Protein AF-A0A7X5Q612-F1 (afdb_monomer_lite)

pLDDT: mean 79.27, std 19.87, range [32.53, 98.56]

Radius of gyration: 26.58 Å; chains: 1; bounding box: 84×57×55 Å

Sequence (368 aa):
MTLIRNENENFYPLTNIEKENLVSKKGVFIGKMVEWLRGNDRDSKILFVFKRAITFLLSILLVGSILGVPFFNAGVIEWRKQLINVVKLVKGTQGLCNGDTQKKRVQEIFNQLEKDQPIGIKYNKSGIKGSVKDGNCSSMSLDFAHEYLKMKREHEITEHIPLKSLVDRIKIFAERYNFPQWERNALVQEFMNRQEAFNCIEVDRSQKGVDFSLAKVQSIANVHFFKISHSSSEFTYNDDNPKNTKNILAQEISNLPTGVHLLRSIISSDNNKLEERGHTMIFIKEEQGTFFYDPNFGVDLIKGDVIAEIFDVLKQNYRLFKVRQTRFYTLEEKVGISAIEYITSRICRVFRWGLDTTKVELKTVYAL

Structure (mmCIF, N/CA/C/O backbone):
data_AF-A0A7X5Q612-F1
#
_entry.id   AF-A0A7X5Q612-F1
#
loop_
_atom_site.group_PDB
_atom_site.id
_atom_site.type_symbol
_atom_site.label_atom_id
_atom_site.label_alt_id
_atom_site.label_comp_id
_atom_site.label_asym_id
_atom_site.label_entity_id
_atom_site.label_seq_id
_atom_site.pdbx_PDB_ins_code
_atom_site.Cartn_x
_atom_site.Cartn_y
_atom_site.Cartn_z
_atom_site.occupancy
_atom_site.B_iso_or_equiv
_atom_site.auth_seq_id
_atom_site.auth_comp_id
_atom_site.auth_asym_id
_atom_site.auth_atom_id
_atom_site.pdbx_PDB_model_num
ATOM 1 N N . MET A 1 1 ? -37.996 26.104 32.966 1.00 46.38 1 MET A N 1
ATOM 2 C CA . MET A 1 1 ? -39.405 25.679 32.828 1.00 46.38 1 MET A CA 1
ATOM 3 C C . MET A 1 1 ? -39.889 26.190 31.481 1.00 46.38 1 MET A C 1
ATOM 5 O O . MET A 1 1 ? -39.894 27.396 31.290 1.00 46.38 1 MET A O 1
ATOM 9 N N . THR A 1 2 ? -40.140 25.312 30.509 1.00 44.22 2 THR A N 1
ATOM 10 C CA . THR A 1 2 ? -40.539 25.738 29.156 1.00 44.22 2 THR A CA 1
ATOM 11 C C . THR A 1 2 ? -42.047 25.936 29.137 1.00 44.22 2 THR A C 1
ATOM 13 O O . THR A 1 2 ? -42.780 24.984 29.409 1.00 44.22 2 THR A O 1
ATOM 16 N N . LEU A 1 3 ? -42.485 27.165 28.867 1.00 53.47 3 LEU A N 1
ATOM 17 C CA . LEU A 1 3 ? -43.894 27.528 28.808 1.00 53.47 3 LEU A CA 1
ATOM 18 C C . LEU A 1 3 ? -44.341 27.614 27.345 1.00 53.47 3 LEU A C 1
ATOM 20 O O . LEU A 1 3 ? -43.603 28.153 26.520 1.00 53.47 3 LEU A O 1
ATOM 24 N N . ILE A 1 4 ? -45.527 27.101 27.023 1.00 55.12 4 ILE A N 1
ATOM 25 C CA . ILE A 1 4 ? -46.164 27.350 25.721 1.00 55.12 4 ILE A CA 1
ATOM 26 C C . ILE A 1 4 ? -47.265 28.378 25.923 1.00 55.12 4 ILE A C 1
ATOM 28 O O . ILE A 1 4 ? -48.014 28.302 26.897 1.00 55.12 4 ILE A O 1
ATOM 32 N N . ARG A 1 5 ? -47.341 29.325 24.989 1.00 56.88 5 ARG A N 1
ATOM 33 C CA . ARG A 1 5 ? -48.406 30.315 24.900 1.00 56.88 5 ARG A CA 1
ATOM 34 C C . ARG A 1 5 ? -49.565 29.708 24.115 1.00 56.88 5 ARG A C 1
ATOM 36 O O . ARG A 1 5 ? -49.359 29.317 22.967 1.00 56.88 5 ARG A O 1
ATOM 43 N N . ASN A 1 6 ? -50.744 29.591 24.719 1.00 67.62 6 ASN A N 1
ATOM 44 C CA . ASN A 1 6 ? -51.934 29.225 23.951 1.00 67.62 6 ASN A CA 1
ATOM 45 C C . ASN A 1 6 ? -52.518 30.442 23.221 1.00 67.62 6 ASN A C 1
ATOM 47 O O . ASN A 1 6 ? -52.038 31.566 23.363 1.00 67.62 6 ASN A O 1
ATOM 51 N N . GLU A 1 7 ? -53.573 30.208 22.447 1.00 55.53 7 GLU A N 1
ATOM 52 C CA . GLU A 1 7 ? -54.270 31.240 21.670 1.00 55.53 7 GLU A CA 1
ATOM 53 C C . GLU A 1 7 ? -54.875 32.354 22.543 1.00 55.53 7 GLU A C 1
ATOM 55 O O . GLU A 1 7 ? -55.080 33.461 22.064 1.00 55.53 7 GLU A O 1
ATOM 60 N N . ASN A 1 8 ? -55.056 32.102 23.843 1.00 65.75 8 ASN A N 1
ATOM 61 C CA . ASN A 1 8 ? -55.519 33.081 24.831 1.00 65.75 8 ASN A CA 1
ATOM 62 C C . ASN A 1 8 ? -54.362 33.783 25.564 1.00 65.75 8 ASN A C 1
ATOM 64 O O . ASN A 1 8 ? -54.547 34.314 26.655 1.00 65.75 8 ASN A O 1
ATOM 68 N N . GLU A 1 9 ? -53.155 33.721 25.002 1.00 58.84 9 GLU A N 1
ATOM 69 C CA . GLU A 1 9 ? -51.925 34.333 25.509 1.00 58.84 9 GLU A CA 1
ATOM 70 C C . GLU A 1 9 ? -51.447 33.867 26.894 1.00 58.84 9 GLU A C 1
ATOM 72 O O . GLU A 1 9 ? -50.492 34.421 27.442 1.00 58.84 9 GLU A O 1
ATOM 77 N N . ASN A 1 10 ? -52.040 32.805 27.432 1.00 55.50 10 ASN A N 1
ATOM 78 C CA . ASN A 1 10 ? -51.669 32.243 28.720 1.00 55.50 10 ASN A CA 1
ATOM 79 C C . ASN A 1 10 ? -50.517 31.247 28.569 1.00 55.50 10 ASN A C 1
ATOM 81 O O . ASN A 1 10 ? -50.444 30.489 27.597 1.00 55.50 10 ASN A O 1
ATOM 85 N N . PHE A 1 11 ? -49.620 31.245 29.553 1.00 62.16 11 PHE A N 1
ATOM 86 C CA . PHE A 1 11 ? -48.405 30.439 29.551 1.00 62.16 11 PHE A CA 1
ATOM 87 C C . PHE A 1 11 ? -48.528 29.260 30.515 1.00 62.16 11 PHE A C 1
ATOM 89 O O . PHE A 1 11 ? -48.746 29.462 31.709 1.00 62.16 11 PHE A O 1
ATOM 96 N N . TYR A 1 12 ? -48.313 28.037 30.024 1.00 62.72 12 TYR A N 1
ATOM 97 C CA . TYR A 1 12 ? -48.348 26.831 30.864 1.00 62.72 12 TYR A CA 1
ATOM 98 C C . TYR A 1 12 ? -47.104 25.969 30.678 1.00 62.72 12 TYR A C 1
ATOM 100 O O . TYR A 1 12 ? -46.569 25.898 29.567 1.00 62.72 12 TYR A O 1
ATOM 108 N N . PRO A 1 13 ? -46.633 25.297 31.743 1.00 62.97 13 PRO A N 1
ATOM 109 C CA . PRO A 1 13 ? -45.507 24.384 31.654 1.00 62.97 13 PRO A CA 1
ATOM 110 C C . PRO A 1 13 ? -45.839 23.169 30.801 1.00 62.97 13 PRO A C 1
ATOM 112 O O . PRO A 1 13 ? -46.825 22.478 31.029 1.00 62.97 13 PRO A O 1
ATOM 115 N N . LEU A 1 14 ? -44.942 22.886 29.862 1.00 57.28 14 LEU A N 1
ATOM 116 C CA . LEU A 1 14 ? -44.972 21.681 29.045 1.00 57.28 14 LEU A CA 1
ATOM 117 C C . LEU A 1 14 ? -44.996 20.410 29.898 1.00 57.28 14 LEU A C 1
ATOM 119 O O . LEU A 1 14 ? -44.111 20.205 30.745 1.00 57.28 14 LEU A O 1
ATOM 123 N N . THR A 1 15 ? -45.930 19.515 29.588 1.00 72.56 15 THR A N 1
ATOM 124 C CA . THR A 1 15 ? -45.903 18.140 30.091 1.00 72.56 15 THR A CA 1
ATOM 125 C C . THR A 1 15 ? -44.719 17.379 29.484 1.00 72.56 15 THR A C 1
ATOM 127 O O . THR A 1 15 ? -44.164 17.759 28.450 1.00 72.56 15 THR A O 1
ATOM 130 N N . ASN A 1 16 ? -44.277 16.297 30.130 1.00 56.44 16 ASN A N 1
ATOM 131 C CA . ASN A 1 16 ? -43.117 15.536 29.648 1.00 56.44 16 ASN A CA 1
ATOM 132 C C . ASN A 1 16 ? -43.366 14.893 28.270 1.00 56.44 16 ASN A C 1
ATOM 134 O O . ASN A 1 16 ? -42.473 14.915 27.428 1.00 56.44 16 ASN A O 1
ATOM 138 N N . ILE A 1 17 ? -44.599 14.457 27.997 1.00 56.91 17 ILE A N 1
ATOM 139 C CA . ILE A 1 17 ? -45.015 13.894 26.702 1.00 56.91 17 ILE A CA 1
ATOM 140 C C . ILE A 1 17 ? -44.936 14.950 25.589 1.00 56.91 17 ILE A C 1
ATOM 142 O O . ILE A 1 17 ? -44.488 14.676 24.476 1.00 56.91 17 ILE A O 1
ATOM 146 N N . GLU A 1 18 ? -45.325 16.194 25.875 1.00 54.31 18 GLU A N 1
ATOM 147 C CA . GLU A 1 18 ? -45.224 17.279 24.898 1.00 54.31 18 GLU A CA 1
ATOM 148 C C . GLU A 1 18 ? -43.770 17.696 24.647 1.00 54.31 18 GLU A C 1
ATOM 150 O O . GLU A 1 18 ? -43.430 18.029 23.512 1.00 54.31 18 GLU A O 1
ATOM 155 N N . LYS A 1 19 ? -42.888 17.630 25.659 1.00 51.25 19 LYS A N 1
ATOM 156 C CA . LYS A 1 19 ? -41.442 17.864 25.472 1.00 51.25 19 LYS A CA 1
ATOM 157 C C . LYS A 1 19 ? -40.831 16.823 24.541 1.00 51.25 19 LYS A C 1
ATOM 159 O O . LYS A 1 19 ? -40.113 17.198 23.616 1.00 51.25 19 LYS A O 1
ATOM 164 N N . GLU A 1 20 ? -41.139 15.547 24.746 1.00 46.53 20 GLU A N 1
ATOM 165 C CA . GLU A 1 20 ? -40.648 14.449 23.905 1.00 46.53 20 GLU A CA 1
ATOM 166 C C . GLU A 1 20 ? -41.177 14.550 22.469 1.00 46.53 20 GLU A C 1
ATOM 168 O O . GLU A 1 20 ? -40.408 14.442 21.512 1.00 46.53 20 GLU A O 1
ATOM 173 N N . ASN A 1 21 ? -42.458 14.886 22.298 1.00 46.91 21 ASN A N 1
ATOM 174 C CA . ASN A 1 21 ? -43.041 15.133 20.979 1.00 46.91 21 ASN A CA 1
ATOM 175 C C . ASN A 1 21 ? -42.427 16.352 20.273 1.00 46.91 21 ASN A C 1
ATOM 177 O O . ASN A 1 21 ? -42.258 16.332 19.051 1.00 46.91 21 ASN A O 1
ATOM 181 N N . LEU A 1 22 ? -42.051 17.405 21.008 1.00 47.59 22 LEU A N 1
ATOM 182 C CA . LEU A 1 22 ? -41.362 18.568 20.439 1.00 47.59 22 LEU A CA 1
ATOM 183 C C . LEU A 1 22 ? -39.942 18.216 19.969 1.00 47.59 22 LEU A C 1
ATOM 185 O O . LEU A 1 22 ? -39.501 18.702 18.926 1.00 47.59 22 LEU A O 1
ATOM 189 N N . VAL A 1 23 ? -39.232 17.373 20.725 1.00 50.47 23 VAL A N 1
ATOM 190 C CA . VAL A 1 23 ? -37.893 16.869 20.374 1.00 50.47 23 VAL A CA 1
ATOM 191 C C . VAL A 1 23 ? -37.971 15.956 19.147 1.00 50.47 23 VAL A C 1
ATOM 193 O O . VAL A 1 23 ? -37.212 16.149 18.198 1.00 50.47 23 VAL A O 1
ATOM 196 N N . SER A 1 24 ? -38.948 15.046 19.109 1.00 48.00 24 SER A N 1
ATOM 197 C CA . SER A 1 24 ? -39.216 14.156 17.972 1.00 48.00 24 SER A CA 1
ATOM 198 C C . SER A 1 24 ? -39.563 14.933 16.692 1.00 48.00 24 SER A C 1
ATOM 200 O O . SER A 1 24 ? -38.924 14.746 15.654 1.00 48.00 24 SER A O 1
ATOM 202 N N . LYS A 1 25 ? -40.487 15.904 16.763 1.00 45.84 25 LYS A N 1
ATOM 203 C CA . LYS A 1 25 ? -40.858 16.749 15.609 1.00 45.84 25 LYS A CA 1
ATOM 204 C C . LYS A 1 25 ? -39.690 17.604 15.102 1.00 45.84 25 LYS A C 1
ATOM 206 O O . LYS A 1 25 ? -39.549 17.775 13.891 1.00 45.84 25 LYS A O 1
ATOM 211 N N . LYS A 1 26 ? -38.823 18.101 15.995 1.00 48.25 26 LYS A N 1
ATOM 212 C CA . LYS A 1 26 ? -37.588 18.811 15.609 1.00 48.25 26 LYS A CA 1
ATOM 213 C C . LYS A 1 26 ? -36.573 17.882 14.937 1.00 48.25 26 LYS A C 1
ATOM 215 O O . LYS A 1 26 ? -35.972 18.284 13.944 1.00 48.25 26 LYS A O 1
ATOM 220 N N . GLY A 1 27 ? -36.428 16.645 15.418 1.00 46.31 27 GLY A N 1
ATOM 221 C CA . GLY A 1 27 ? -35.583 15.625 14.789 1.00 46.31 27 GLY A CA 1
ATOM 222 C C . GLY A 1 27 ? -36.028 15.286 13.363 1.00 46.31 27 GLY A C 1
ATOM 223 O O . GLY A 1 27 ? -35.209 15.291 12.445 1.00 46.31 27 GLY A O 1
ATOM 224 N N . VAL A 1 28 ? -37.336 15.101 13.147 1.00 50.41 28 VAL A N 1
ATOM 225 C CA . VAL A 1 28 ? -37.921 14.834 11.816 1.00 50.41 28 VAL A CA 1
ATOM 226 C C . VAL A 1 28 ? -37.751 16.024 10.864 1.00 50.41 28 VAL A C 1
ATOM 228 O O . VAL A 1 28 ? -37.441 15.832 9.688 1.00 50.41 28 VAL A O 1
ATOM 231 N N . PHE A 1 29 ? -37.912 17.257 11.356 1.00 47.62 29 PHE A N 1
ATOM 232 C CA . PHE A 1 29 ? -37.705 18.465 10.551 1.00 47.62 29 PHE A CA 1
ATOM 233 C C . PHE A 1 29 ? -36.248 18.603 10.087 1.00 47.62 29 PHE A C 1
ATOM 235 O O . PHE A 1 29 ? -35.996 18.855 8.910 1.00 47.62 29 PHE A O 1
ATOM 242 N N . ILE A 1 30 ? -35.285 18.371 10.985 1.00 48.84 30 ILE A N 1
ATOM 243 C CA . ILE A 1 30 ? -33.855 18.425 10.655 1.00 48.84 30 ILE A CA 1
ATOM 244 C C . ILE A 1 30 ? -33.476 17.296 9.684 1.00 48.84 30 ILE A C 1
ATOM 246 O O . ILE A 1 30 ? -32.759 17.556 8.720 1.00 48.84 30 ILE A O 1
ATOM 250 N N . GLY A 1 31 ? -34.000 16.079 9.873 1.00 48.59 31 GLY A N 1
ATOM 251 C CA . GLY A 1 31 ? -33.778 14.955 8.954 1.00 48.59 31 GLY A CA 1
ATOM 252 C C . GLY A 1 31 ? -34.234 15.260 7.522 1.00 48.59 31 GLY A C 1
ATOM 253 O O . GLY A 1 31 ? -33.446 15.139 6.584 1.00 48.59 31 GLY A O 1
ATOM 254 N N . LYS A 1 32 ? -35.462 15.772 7.359 1.00 52.03 32 LYS A N 1
ATOM 255 C CA . LYS A 1 32 ? -35.998 16.185 6.047 1.00 52.03 32 LYS A CA 1
ATOM 256 C C . LYS A 1 32 ? -35.223 17.349 5.425 1.00 52.03 32 LYS A C 1
ATOM 258 O O . LYS A 1 32 ? -35.060 17.400 4.209 1.00 52.03 32 LYS A O 1
ATOM 263 N N . MET A 1 33 ? -34.712 18.268 6.244 1.00 48.25 33 MET A N 1
ATOM 264 C CA . MET A 1 33 ? -33.881 19.379 5.778 1.00 48.25 33 MET A CA 1
ATOM 265 C C . MET A 1 33 ? -32.527 18.887 5.240 1.00 48.25 33 MET A C 1
ATOM 267 O O . MET A 1 33 ? -32.072 19.369 4.208 1.00 48.25 33 MET A O 1
ATOM 271 N N . VAL A 1 34 ? -31.901 17.894 5.884 1.00 49.19 34 VAL A N 1
ATOM 272 C CA . VAL A 1 34 ? -30.638 17.288 5.420 1.00 49.19 34 VAL A CA 1
ATOM 273 C C . VAL A 1 34 ? -30.827 16.507 4.117 1.00 49.19 34 VAL A C 1
ATOM 275 O O . VAL A 1 34 ? -29.991 16.617 3.219 1.00 49.19 34 VAL A O 1
ATOM 278 N N . GLU A 1 35 ? -31.923 15.761 3.970 1.00 51.31 35 GLU A N 1
ATOM 279 C CA . GLU A 1 35 ? -32.252 15.087 2.705 1.00 51.31 35 GLU A CA 1
ATOM 280 C C . GLU A 1 35 ? -32.503 16.083 1.567 1.00 51.31 35 GLU A C 1
ATOM 282 O O . GLU A 1 35 ? -31.985 15.903 0.465 1.00 51.31 35 GLU A O 1
ATOM 287 N N . TRP A 1 36 ? -33.216 17.178 1.845 1.00 54.59 36 TRP A N 1
ATOM 288 C CA . TRP A 1 36 ? -33.447 18.248 0.874 1.00 54.59 36 TRP A CA 1
ATOM 289 C C . TRP A 1 36 ? -32.142 18.941 0.436 1.00 54.59 36 TRP A C 1
ATOM 291 O O . TRP A 1 36 ? -31.961 19.230 -0.746 1.00 54.59 36 TRP A O 1
ATOM 301 N N . LEU A 1 37 ? -31.194 19.144 1.360 1.00 46.91 37 LEU A N 1
ATOM 302 C CA . LEU A 1 37 ? -29.873 19.718 1.066 1.00 46.91 37 LEU A CA 1
ATOM 303 C C . LEU A 1 37 ? -28.992 18.787 0.227 1.00 46.91 37 LEU A C 1
ATOM 305 O O . LEU A 1 37 ? -28.260 19.259 -0.636 1.00 46.91 37 LEU A O 1
ATOM 309 N N . ARG A 1 38 ? -29.082 17.468 0.434 1.00 52.31 38 ARG A N 1
ATOM 310 C CA . ARG A 1 38 ? -28.368 16.477 -0.391 1.00 52.31 38 ARG A CA 1
ATOM 311 C C . ARG A 1 38 ? -28.903 16.402 -1.828 1.00 52.31 38 ARG A C 1
ATOM 313 O O . ARG A 1 38 ? -28.189 15.920 -2.701 1.00 52.31 38 ARG A O 1
ATOM 320 N N . GLY A 1 39 ? -30.129 16.869 -2.076 1.00 49.53 39 GLY A N 1
ATOM 321 C CA . GLY A 1 39 ? -30.751 16.893 -3.404 1.00 49.53 39 GLY A CA 1
ATOM 322 C C . GLY A 1 39 ? -30.473 18.149 -4.244 1.00 49.53 39 GLY A C 1
ATOM 323 O O . GLY A 1 39 ? -30.636 18.095 -5.460 1.00 49.53 39 GLY A O 1
ATOM 324 N N . ASN A 1 40 ? -30.040 19.261 -3.637 1.00 46.34 40 ASN A N 1
ATOM 325 C CA . ASN A 1 40 ? -29.942 20.577 -4.290 1.00 46.34 40 ASN A CA 1
ATOM 326 C C . ASN A 1 40 ? -28.503 21.126 -4.306 1.00 46.34 40 ASN A C 1
ATOM 328 O O . ASN A 1 40 ? -28.187 22.112 -3.647 1.00 46.34 40 ASN A O 1
ATOM 332 N N . ASP A 1 41 ? -27.627 20.504 -5.097 1.00 47.88 41 ASP A N 1
ATOM 333 C CA . ASP A 1 41 ? -26.191 20.839 -5.172 1.00 47.88 41 ASP A CA 1
ATOM 334 C C . ASP A 1 41 ? -25.834 21.861 -6.281 1.00 47.88 41 ASP A C 1
ATOM 336 O O . ASP A 1 41 ? -24.691 21.936 -6.724 1.00 47.88 41 ASP A O 1
ATOM 340 N N . ARG A 1 42 ? -26.804 22.630 -6.810 1.00 48.28 42 ARG A N 1
ATOM 341 C CA . ARG A 1 42 ? -26.578 23.448 -8.028 1.00 48.28 42 ARG A CA 1
ATOM 342 C C . ARG A 1 42 ? -26.710 24.963 -7.902 1.00 48.28 42 ARG A C 1
ATOM 344 O O . ARG A 1 42 ? -26.277 25.646 -8.823 1.00 48.28 42 ARG A O 1
ATOM 351 N N . ASP A 1 43 ? -27.198 25.510 -6.788 1.00 51.16 43 ASP A N 1
ATOM 352 C CA . ASP A 1 43 ? -27.372 26.966 -6.663 1.00 51.16 43 ASP A CA 1
ATOM 353 C C . ASP A 1 43 ? -26.503 27.593 -5.566 1.00 51.16 43 ASP A C 1
ATOM 355 O O . ASP A 1 43 ? -26.804 27.566 -4.369 1.00 51.16 43 ASP A O 1
ATOM 359 N N . SER A 1 44 ? -25.423 28.249 -5.997 1.00 49.66 44 SER A N 1
ATOM 360 C CA . SER A 1 44 ? -24.458 28.957 -5.142 1.00 49.66 44 SER A CA 1
ATOM 361 C C . SER A 1 44 ? -25.091 30.076 -4.300 1.00 49.66 44 SER A C 1
ATOM 363 O O . SER A 1 44 ? -24.604 30.384 -3.209 1.00 49.66 44 SER A O 1
ATOM 365 N N . LYS A 1 45 ? -26.220 30.644 -4.750 1.00 49.38 45 LYS A N 1
ATOM 366 C CA . LYS A 1 45 ? -27.005 31.635 -3.993 1.00 49.38 45 LYS A CA 1
ATOM 367 C C . LYS A 1 45 ? -27.755 31.011 -2.814 1.00 49.38 45 LYS A C 1
ATOM 369 O O . LYS A 1 45 ? -27.779 31.610 -1.740 1.00 49.38 45 LYS A O 1
ATOM 374 N N . ILE A 1 46 ? -28.294 29.800 -2.976 1.00 54.50 46 ILE A N 1
ATOM 375 C CA . ILE A 1 46 ? -28.949 29.060 -1.886 1.00 54.50 46 ILE A CA 1
ATOM 376 C C . ILE A 1 46 ? -27.902 28.677 -0.839 1.00 54.50 46 ILE A C 1
ATOM 378 O O . ILE A 1 46 ? -28.112 28.913 0.348 1.00 54.50 46 ILE A O 1
ATOM 382 N N . LEU A 1 47 ? -26.723 28.216 -1.269 1.00 51.44 47 LEU A N 1
ATOM 383 C CA . LEU A 1 47 ? -25.614 27.890 -0.369 1.00 51.44 47 LEU A CA 1
ATOM 384 C C . LEU A 1 47 ? -25.128 29.110 0.442 1.00 51.44 47 LEU A C 1
ATOM 386 O O . LEU A 1 47 ? -24.764 28.975 1.610 1.00 51.44 47 LEU A O 1
ATOM 390 N N . PHE A 1 48 ? -25.139 30.311 -0.147 1.00 55.97 48 PHE A N 1
ATOM 391 C CA . PHE A 1 48 ? -24.754 31.554 0.531 1.00 55.97 48 PHE A CA 1
ATOM 392 C C . PHE A 1 48 ? -25.780 32.001 1.584 1.00 55.97 48 PHE A C 1
ATOM 394 O O . PHE A 1 48 ? -25.407 32.299 2.723 1.00 55.97 48 PHE A O 1
ATOM 401 N N . VAL A 1 49 ? -27.072 32.001 1.236 1.00 57.03 49 VAL A N 1
ATOM 402 C CA . VAL A 1 49 ? -28.159 32.300 2.186 1.00 57.03 49 VAL A CA 1
ATOM 403 C C . VAL A 1 49 ? -28.176 31.264 3.312 1.00 57.03 49 VAL A C 1
ATOM 405 O O . VAL A 1 49 ? -28.324 31.619 4.481 1.00 57.03 49 VAL A O 1
ATOM 408 N N . PHE A 1 50 ? -27.911 29.999 2.989 1.00 57.84 50 PHE A N 1
ATOM 409 C CA . PHE A 1 50 ? -27.858 28.910 3.955 1.00 57.84 50 PHE A CA 1
ATOM 410 C C . PHE A 1 50 ? -26.638 28.988 4.882 1.00 57.84 50 PHE A C 1
ATOM 412 O O . PHE A 1 50 ? -26.782 28.807 6.089 1.00 57.84 50 PHE A O 1
ATOM 419 N N . LYS A 1 51 ? -25.453 29.365 4.375 1.00 56.12 51 LYS A N 1
ATOM 420 C CA . LYS A 1 51 ? -24.291 29.685 5.226 1.00 56.12 51 LYS A CA 1
ATOM 421 C C . LYS A 1 51 ? -24.622 30.801 6.212 1.00 56.12 51 LYS A C 1
ATOM 423 O O . LYS A 1 51 ? -24.269 30.689 7.379 1.00 56.12 51 LYS A O 1
ATOM 428 N N . ARG A 1 52 ? -25.346 31.842 5.786 1.00 60.22 52 ARG A N 1
ATOM 429 C CA . ARG A 1 52 ? -25.799 32.906 6.696 1.00 60.22 52 ARG A CA 1
ATOM 430 C C . ARG A 1 52 ? -26.830 32.420 7.712 1.00 60.22 52 ARG A C 1
ATOM 432 O O . ARG A 1 52 ? -26.722 32.800 8.873 1.00 60.22 52 ARG A O 1
ATOM 439 N N . ALA A 1 53 ? -27.758 31.551 7.319 1.00 63.00 53 ALA A N 1
ATOM 440 C CA . ALA A 1 53 ? -28.734 30.956 8.230 1.00 63.00 53 ALA A CA 1
ATOM 441 C C . ALA A 1 53 ? -28.076 30.036 9.273 1.00 63.00 53 ALA A C 1
ATOM 443 O O . ALA A 1 53 ? -28.418 30.111 10.449 1.00 63.00 53 ALA A O 1
ATOM 444 N N . ILE A 1 54 ? -27.084 29.229 8.877 1.00 63.44 54 ILE A N 1
ATOM 445 C CA . ILE A 1 54 ? -26.279 28.413 9.797 1.00 63.44 54 ILE A CA 1
ATOM 446 C C . ILE A 1 54 ? -25.466 29.303 10.732 1.00 63.44 54 ILE A C 1
ATOM 448 O O . ILE A 1 54 ? -25.486 29.076 11.935 1.00 63.44 54 ILE A O 1
ATOM 452 N N . THR A 1 55 ? -24.785 30.332 10.222 1.00 60.28 55 THR A N 1
ATOM 453 C CA . THR A 1 55 ? -24.036 31.273 11.069 1.00 60.28 55 THR A CA 1
ATOM 454 C C . THR A 1 55 ? -24.962 31.979 12.059 1.00 60.28 55 THR A C 1
ATOM 456 O O . THR A 1 55 ? -24.608 32.126 13.225 1.00 60.28 55 THR A O 1
ATOM 459 N N . PHE A 1 56 ? -26.173 32.342 11.634 1.00 62.56 56 PHE A N 1
ATOM 460 C CA . PHE A 1 56 ? -27.191 32.934 12.495 1.00 62.56 56 PHE A CA 1
ATOM 461 C C . PHE A 1 56 ? -27.684 31.948 13.569 1.00 62.56 56 PHE A C 1
ATOM 463 O O . PHE A 1 56 ? -27.673 32.273 14.755 1.00 62.56 56 PHE A O 1
ATOM 470 N N . LEU A 1 57 ? -28.006 30.706 13.198 1.00 62.38 57 LEU A N 1
ATOM 471 C CA . LEU A 1 57 ? -28.366 29.638 14.139 1.00 62.38 57 LEU A CA 1
ATOM 472 C C . LEU A 1 57 ? -27.236 29.333 15.131 1.00 62.38 57 LEU A C 1
ATOM 474 O O . LEU A 1 57 ? -27.487 29.204 16.325 1.00 62.38 57 LEU A O 1
ATOM 478 N N . LEU A 1 58 ? -25.989 29.281 14.664 1.00 58.12 58 LEU A N 1
ATOM 479 C CA . LEU A 1 58 ? -24.809 29.109 15.510 1.00 58.12 58 LEU A CA 1
ATOM 480 C C . LEU A 1 58 ? -24.606 30.303 16.447 1.00 58.12 58 LEU A C 1
ATOM 482 O O . LEU A 1 58 ? -24.229 30.095 17.596 1.00 58.12 58 LEU A O 1
ATOM 486 N N . SER A 1 59 ? -24.900 31.529 16.007 1.00 58.78 59 SER A N 1
ATOM 487 C CA . SER A 1 59 ? -24.837 32.717 16.866 1.00 58.78 59 SER A CA 1
ATOM 488 C C . SER A 1 59 ? -25.938 32.731 17.932 1.00 58.78 59 SER A C 1
ATOM 490 O O . SER A 1 59 ? -25.658 33.064 19.079 1.00 58.78 59 SER A O 1
ATOM 492 N N . ILE A 1 60 ? -27.148 32.256 17.614 1.00 60.81 60 ILE A N 1
ATOM 493 C CA . ILE A 1 60 ? -28.224 32.051 18.599 1.00 60.81 60 ILE A CA 1
ATOM 494 C C . ILE A 1 60 ? -27.828 30.971 19.615 1.00 60.81 60 ILE A C 1
ATOM 496 O O . ILE A 1 60 ? -28.049 31.141 20.812 1.00 60.81 60 ILE A O 1
ATOM 500 N N . LEU A 1 61 ? -27.203 29.881 19.161 1.00 56.16 61 LEU A N 1
ATOM 501 C CA . LEU A 1 61 ? -26.692 28.823 20.038 1.00 56.16 61 LEU A CA 1
ATOM 502 C C . LEU A 1 61 ? -25.556 29.327 20.944 1.00 56.16 61 LEU A C 1
ATOM 504 O O . LEU A 1 61 ? -25.510 28.965 22.119 1.00 56.16 61 LEU A O 1
ATOM 508 N N . LEU A 1 62 ? -24.686 30.205 20.433 1.00 53.97 62 LEU A N 1
ATOM 509 C CA . LEU A 1 62 ? -23.624 30.848 21.209 1.00 53.97 62 LEU A CA 1
ATOM 510 C C . LEU A 1 62 ? -24.213 31.758 22.300 1.00 53.97 62 LEU A C 1
ATOM 512 O O . LEU A 1 62 ? -23.833 31.651 23.464 1.00 53.97 62 LEU A O 1
ATOM 516 N N . VAL A 1 63 ? -25.206 32.582 21.960 1.00 55.78 63 VAL A N 1
ATOM 517 C CA . VAL A 1 63 ? -25.912 33.446 22.922 1.00 55.78 63 VAL A CA 1
ATOM 518 C C . VAL A 1 63 ? -26.671 32.613 23.964 1.00 55.78 63 VAL A C 1
ATOM 520 O O . VAL A 1 63 ? -26.597 32.903 25.155 1.00 55.78 63 VAL A O 1
ATOM 523 N N . GLY A 1 64 ? -27.322 31.521 23.556 1.00 55.00 64 GLY A N 1
ATOM 524 C CA . GLY A 1 64 ? -27.993 30.595 24.476 1.00 55.00 64 GLY A CA 1
ATOM 525 C C . GLY A 1 64 ? -27.042 29.903 25.461 1.00 55.00 64 GLY A C 1
ATOM 526 O O . GLY A 1 64 ? -27.424 29.656 26.605 1.00 55.00 64 GLY A O 1
ATOM 527 N N . SER A 1 65 ? -25.796 29.640 25.048 1.00 48.44 65 SER A N 1
ATOM 528 C CA . SER A 1 65 ? -24.756 29.074 25.920 1.00 48.44 65 SER A CA 1
ATOM 529 C C . SER A 1 65 ? -24.191 30.084 26.930 1.00 48.44 65 SER A C 1
ATOM 531 O O . SER A 1 65 ? -23.885 29.701 28.056 1.00 48.44 65 SER A O 1
ATOM 533 N N . ILE A 1 66 ? -24.139 31.374 26.572 1.00 54.38 66 ILE A N 1
ATOM 534 C CA . ILE A 1 66 ? -23.747 32.473 27.476 1.00 54.38 66 ILE A CA 1
ATOM 535 C C . ILE A 1 66 ? -24.834 32.730 28.531 1.00 54.38 66 ILE A C 1
ATOM 537 O O . ILE A 1 66 ? -24.527 33.032 29.679 1.00 54.38 66 ILE A O 1
ATOM 541 N N . LEU A 1 67 ? -26.107 32.545 28.171 1.00 50.94 67 LEU A N 1
ATOM 542 C CA . LEU A 1 67 ? -27.256 32.736 29.066 1.00 50.94 67 LEU A CA 1
ATOM 543 C C . LEU A 1 67 ? -27.537 31.541 30.001 1.00 50.94 67 LEU A C 1
ATOM 545 O O . LEU A 1 67 ? -28.564 31.517 30.674 1.00 50.94 67 LEU A O 1
ATOM 549 N N . GLY A 1 68 ? -26.647 30.544 30.058 1.00 45.06 68 GLY A N 1
ATOM 550 C CA . GLY A 1 68 ? -26.701 29.485 31.070 1.00 45.06 68 GLY A CA 1
ATOM 551 C C . GLY A 1 68 ? -27.894 28.531 30.956 1.00 45.06 68 GLY A C 1
ATOM 552 O O . GLY A 1 68 ? -28.280 27.931 31.956 1.00 45.06 68 GLY A O 1
ATOM 553 N N . VAL A 1 69 ? -28.491 28.361 29.768 1.00 53.41 69 VAL A N 1
ATOM 554 C CA . VAL A 1 69 ? -29.608 27.421 29.575 1.00 53.41 69 VAL A CA 1
ATOM 555 C C . VAL A 1 69 ? -29.069 25.976 29.541 1.00 53.41 69 VAL A C 1
ATOM 557 O O . VAL A 1 69 ? -28.478 25.573 28.534 1.00 53.41 69 VAL A O 1
ATOM 560 N N . PRO A 1 70 ? -29.284 25.140 30.581 1.00 50.19 70 PRO A N 1
ATOM 561 C CA . PRO A 1 70 ? -28.556 23.871 30.741 1.00 50.19 70 PRO A CA 1
ATOM 562 C C . PRO A 1 70 ? -28.912 22.812 29.686 1.00 50.19 70 PRO A C 1
ATOM 564 O O . PRO A 1 70 ? -28.109 21.936 29.373 1.00 50.19 70 PRO A O 1
ATOM 567 N N . PHE A 1 71 ? -30.110 22.906 29.100 1.00 49.94 71 PHE A N 1
ATOM 568 C CA . PHE A 1 71 ? -30.647 21.909 28.169 1.00 49.94 71 PHE A CA 1
ATOM 569 C C . PHE A 1 71 ? -30.021 21.950 26.765 1.00 49.94 71 PHE A C 1
ATOM 571 O O . PHE A 1 71 ? -30.100 20.959 26.043 1.00 49.94 71 PHE A O 1
ATOM 578 N N . PHE A 1 72 ? -29.377 23.053 26.369 1.00 50.38 72 PHE A N 1
ATOM 579 C CA . PHE A 1 72 ? -28.777 23.169 25.032 1.00 50.38 72 PHE A CA 1
ATOM 580 C C . PHE A 1 72 ? -27.337 22.649 24.964 1.00 50.38 72 PHE A C 1
ATOM 582 O O . PHE A 1 72 ? -26.924 22.147 23.920 1.00 50.38 72 PHE A O 1
ATOM 589 N N . ASN A 1 73 ? -26.590 22.687 26.072 1.00 51.22 73 ASN A N 1
ATOM 590 C CA . ASN A 1 73 ? -25.196 22.239 26.082 1.00 51.22 73 ASN A CA 1
ATOM 591 C C . ASN A 1 73 ? -25.063 20.721 25.906 1.00 51.22 73 ASN A C 1
ATOM 593 O O . ASN A 1 73 ? -24.214 20.284 25.135 1.00 51.22 73 ASN A O 1
ATOM 597 N N . ALA A 1 74 ? -25.921 19.911 26.534 1.00 51.66 74 ALA A N 1
ATOM 598 C CA . ALA A 1 74 ? -25.851 18.455 26.387 1.00 51.66 74 ALA A CA 1
ATOM 599 C C . ALA A 1 74 ? -26.157 18.006 24.944 1.00 51.66 74 ALA A C 1
ATOM 601 O O . ALA A 1 74 ? -25.373 17.271 24.352 1.00 51.66 74 ALA A O 1
ATOM 602 N N . GLY A 1 75 ? -27.230 18.527 24.334 1.00 50.94 75 GLY A N 1
ATOM 603 C CA . GLY A 1 75 ? -27.627 18.165 22.967 1.00 50.94 75 GLY A CA 1
ATOM 604 C C . GLY A 1 75 ? -26.644 18.629 21.886 1.00 50.94 75 GLY A C 1
ATOM 605 O O . GLY A 1 75 ? -26.378 17.886 20.947 1.00 50.94 75 GLY A O 1
ATOM 606 N N . VAL A 1 76 ? -26.052 19.822 22.017 1.00 52.62 76 VAL A N 1
ATOM 607 C CA . VAL A 1 76 ? -25.055 20.336 21.055 1.00 52.62 76 VAL A CA 1
ATOM 608 C C . VAL A 1 76 ? -23.711 19.610 21.186 1.00 52.62 76 VAL A C 1
ATOM 610 O O . VAL A 1 76 ? -23.036 19.400 20.178 1.00 52.62 76 VAL A O 1
ATOM 613 N N . ILE A 1 77 ? -23.316 19.199 22.396 1.00 51.12 77 ILE A N 1
ATOM 614 C CA . ILE A 1 77 ? -22.100 18.402 22.619 1.00 51.12 77 ILE A CA 1
ATOM 615 C C . ILE A 1 77 ? -22.277 16.980 22.068 1.00 51.12 77 ILE A C 1
ATOM 617 O O . ILE A 1 77 ? -21.373 16.491 21.390 1.00 51.12 77 ILE A O 1
ATOM 621 N N . GLU A 1 78 ? -23.431 16.345 22.290 1.00 48.00 78 GLU A N 1
ATOM 622 C CA . GLU A 1 78 ? -23.772 15.039 21.705 1.00 48.00 78 GLU A CA 1
ATOM 623 C C . GLU A 1 78 ? -23.785 15.117 20.166 1.00 48.00 78 GLU A C 1
ATOM 625 O O . GLU A 1 78 ? -23.160 14.303 19.490 1.00 48.00 78 GLU A O 1
ATOM 630 N N . TRP A 1 79 ? -24.390 16.173 19.606 1.00 49.25 79 TRP A N 1
ATOM 631 C CA . TRP A 1 79 ? -24.457 16.409 18.161 1.00 49.25 79 TRP A CA 1
ATOM 632 C C . TRP A 1 79 ? -23.078 16.689 17.542 1.00 49.25 79 TRP A C 1
ATOM 634 O O . TRP A 1 79 ? -22.749 16.149 16.490 1.00 49.25 79 TRP A O 1
ATOM 644 N N . ARG A 1 80 ? -22.212 17.464 18.215 1.00 48.19 80 ARG A N 1
ATOM 645 C CA . ARG A 1 80 ? -20.815 17.672 17.785 1.00 48.19 80 ARG A CA 1
ATOM 646 C C . ARG A 1 80 ? -19.983 16.390 17.854 1.00 48.19 80 ARG A C 1
ATOM 648 O O . ARG A 1 80 ? -19.149 16.182 16.979 1.00 48.19 80 ARG A O 1
ATOM 655 N N . LYS A 1 81 ? -20.205 15.527 18.852 1.00 46.94 81 LYS A N 1
ATOM 656 C CA . LYS A 1 81 ? -19.545 14.212 18.946 1.00 46.94 81 LYS A CA 1
ATOM 657 C C . LYS A 1 81 ? -20.030 13.243 17.864 1.00 46.94 81 LYS A C 1
ATOM 659 O O . LYS A 1 81 ? -19.217 12.477 17.363 1.00 46.94 81 LYS A O 1
ATOM 664 N N . GLN A 1 82 ? -21.303 13.320 17.471 1.00 48.41 82 GLN A N 1
ATOM 665 C CA . GLN A 1 82 ? -21.870 12.565 16.345 1.00 48.41 82 GLN A CA 1
ATOM 666 C C . GLN A 1 82 ? -21.458 13.116 14.966 1.00 48.41 82 GLN A C 1
ATOM 668 O O . GLN A 1 82 ? -21.547 12.398 13.978 1.00 48.41 82 GLN A O 1
ATOM 673 N N . LEU A 1 83 ? -20.997 14.369 14.878 1.00 51.88 83 LEU A N 1
ATOM 674 C CA . LEU A 1 83 ? -20.569 14.995 13.618 1.00 51.88 83 LEU A CA 1
ATOM 675 C C . LEU A 1 83 ? -19.102 14.775 13.259 1.00 51.88 83 LEU A C 1
ATOM 677 O O . LEU A 1 83 ? -18.749 14.880 12.085 1.00 51.88 83 LEU A O 1
ATOM 681 N N . ILE A 1 84 ? -18.235 14.482 14.231 1.00 57.56 84 ILE A N 1
ATOM 682 C CA . ILE A 1 84 ? -16.831 14.166 13.945 1.00 57.56 84 ILE A CA 1
ATOM 683 C C . ILE A 1 84 ? -16.748 12.677 13.605 1.00 57.56 84 ILE A C 1
ATOM 685 O O . ILE A 1 84 ? -16.325 11.844 14.405 1.00 57.56 84 ILE A O 1
ATOM 689 N N . ASN A 1 85 ? -17.187 12.354 12.388 1.00 78.38 85 ASN A N 1
ATOM 690 C CA . ASN A 1 85 ? -17.093 11.010 11.821 1.00 78.38 85 ASN A CA 1
ATOM 691 C C . ASN A 1 85 ? -15.639 10.584 11.583 1.00 78.38 85 ASN A C 1
ATOM 693 O O . ASN A 1 85 ? -15.372 9.386 11.506 1.00 78.38 85 ASN A O 1
ATOM 697 N N . VAL A 1 86 ? -14.710 11.544 11.520 1.00 82.56 86 VAL A N 1
ATOM 698 C CA . VAL A 1 86 ? -13.277 11.320 11.306 1.00 82.56 86 VAL A CA 1
ATOM 699 C C . VAL A 1 86 ? -12.450 12.090 12.319 1.00 82.56 86 VAL A C 1
ATOM 701 O O . VAL A 1 86 ? -12.557 13.310 12.438 1.00 82.56 86 VAL A O 1
ATOM 704 N N . VAL A 1 87 ? -11.582 11.377 13.027 1.00 89.00 87 VAL A N 1
ATOM 705 C CA . VAL A 1 87 ? -10.590 11.952 13.932 1.00 89.00 87 VAL A CA 1
ATOM 706 C C . VAL A 1 87 ? -9.214 11.815 13.292 1.00 89.00 87 VAL A C 1
ATOM 708 O O . VAL A 1 87 ? -8.676 10.710 13.216 1.00 89.00 87 VAL A O 1
ATOM 711 N N . LYS A 1 88 ? -8.622 12.945 12.884 1.00 91.81 88 LYS A N 1
ATOM 712 C CA . LYS A 1 88 ? -7.237 12.977 12.402 1.00 91.81 88 LYS A CA 1
ATOM 713 C C . LYS A 1 88 ? -6.292 12.649 13.552 1.00 91.81 88 LYS A C 1
ATOM 715 O O . LYS A 1 88 ? -6.202 13.424 14.504 1.00 91.81 88 LYS A O 1
ATOM 720 N N . LEU A 1 89 ? -5.600 11.514 13.478 1.00 91.19 89 LEU A N 1
ATOM 721 C CA . LEU A 1 89 ? -4.644 11.116 14.512 1.00 91.19 89 LEU A CA 1
ATOM 722 C C . LEU A 1 89 ? -3.290 11.777 14.277 1.00 91.19 89 LEU A C 1
ATOM 724 O O . LEU A 1 89 ? -2.743 12.375 15.201 1.00 91.19 89 LEU A O 1
ATOM 728 N N . VAL A 1 90 ? -2.789 11.688 13.042 1.00 91.88 90 VAL A N 1
ATOM 729 C CA . VAL A 1 90 ? -1.478 12.204 12.622 1.00 91.88 90 VAL A CA 1
ATOM 730 C C . VAL A 1 90 ? -1.560 12.693 11.176 1.00 91.88 90 VAL A C 1
ATOM 732 O O . VAL A 1 90 ? -2.284 12.111 10.366 1.00 91.88 90 VAL A O 1
ATOM 735 N N . LYS A 1 91 ? -0.824 13.759 10.835 1.00 90.44 91 LYS A N 1
ATOM 736 C CA . LYS A 1 91 ? -0.648 14.216 9.446 1.00 90.44 91 LYS A CA 1
ATOM 737 C C . LYS A 1 91 ? 0.500 13.459 8.781 1.00 90.44 91 LYS A C 1
ATOM 739 O O . LYS A 1 91 ? 1.551 13.282 9.381 1.00 90.44 91 LYS A O 1
ATOM 744 N N . GLY A 1 92 ? 0.294 13.025 7.545 1.00 84.50 92 GLY A N 1
ATOM 745 C CA . GLY A 1 92 ? 1.308 12.343 6.741 1.00 84.50 92 GLY A CA 1
ATOM 746 C C . GLY A 1 92 ? 1.985 13.295 5.766 1.00 84.50 92 GLY A C 1
ATOM 747 O O . GLY A 1 92 ? 1.432 14.337 5.414 1.00 84.50 92 GLY A O 1
ATOM 748 N N . THR A 1 93 ? 3.188 12.932 5.329 1.00 84.56 93 THR A N 1
ATOM 749 C CA . THR A 1 93 ? 3.867 13.583 4.208 1.00 84.56 93 THR A CA 1
ATOM 750 C C . THR A 1 93 ? 4.832 12.613 3.539 1.00 84.56 93 THR A C 1
ATOM 752 O O . THR A 1 93 ? 5.614 11.936 4.205 1.00 84.56 93 THR A O 1
ATOM 755 N N . GLN A 1 94 ? 4.815 12.580 2.205 1.00 84.12 94 GLN A N 1
ATOM 756 C CA . GLN A 1 94 ? 5.783 11.820 1.407 1.00 84.12 94 GLN A CA 1
ATOM 757 C C . GLN A 1 94 ? 6.896 12.690 0.822 1.00 84.12 94 GLN A C 1
ATOM 759 O O . GLN A 1 94 ? 7.849 12.158 0.254 1.00 84.12 94 GLN A O 1
ATOM 764 N N . GLY A 1 95 ? 6.791 14.019 0.943 1.00 80.00 95 GLY A N 1
ATOM 765 C CA . GLY A 1 95 ? 7.603 14.968 0.170 1.00 80.00 95 GLY A CA 1
ATOM 766 C C . GLY A 1 95 ? 9.116 14.826 0.364 1.00 80.00 95 GLY A C 1
ATOM 767 O O . GLY A 1 95 ? 9.883 15.189 -0.526 1.00 80.00 95 GLY A O 1
ATOM 768 N N . LEU A 1 96 ? 9.547 14.253 1.492 1.00 81.56 96 LEU A N 1
ATOM 769 C CA . LEU A 1 96 ? 10.960 14.056 1.828 1.00 81.56 96 LEU A CA 1
ATOM 770 C C . LEU A 1 96 ? 11.543 12.723 1.361 1.00 81.56 96 LEU A C 1
ATOM 772 O O . LEU A 1 96 ? 12.759 12.560 1.401 1.00 81.56 96 LEU A O 1
ATOM 776 N N . CYS A 1 97 ? 10.717 11.787 0.893 1.00 86.56 97 CYS A N 1
ATOM 777 C CA . CYS A 1 97 ? 11.168 10.466 0.455 1.00 86.56 97 CYS A CA 1
ATOM 778 C C . CYS A 1 97 ? 11.720 10.498 -0.987 1.00 86.56 97 CYS A C 1
ATOM 780 O O . CYS A 1 97 ? 11.404 9.652 -1.810 1.00 86.56 97 CYS A O 1
ATOM 782 N N . ASN A 1 98 ? 12.527 11.498 -1.332 1.00 91.12 98 ASN A N 1
ATOM 783 C CA . ASN A 1 98 ? 13.062 11.694 -2.680 1.00 91.12 98 ASN A CA 1
ATOM 784 C C . ASN A 1 98 ? 14.575 11.893 -2.632 1.00 91.12 98 ASN A C 1
ATOM 786 O O . ASN A 1 98 ? 15.067 12.612 -1.771 1.00 91.12 98 ASN A O 1
ATOM 790 N N . GLY A 1 99 ? 15.321 11.349 -3.591 1.00 93.75 99 GLY A N 1
ATOM 791 C CA . GLY A 1 99 ? 16.761 11.578 -3.745 1.00 93.75 99 GLY A CA 1
ATOM 792 C C . GLY A 1 99 ? 17.598 10.312 -3.598 1.00 93.75 99 GLY A C 1
ATOM 793 O O . GLY A 1 99 ? 17.144 9.223 -3.949 1.00 93.75 99 GLY A O 1
ATOM 794 N N . ASP A 1 100 ? 18.823 10.476 -3.104 1.00 96.19 100 ASP A N 1
ATOM 795 C CA . ASP A 1 100 ? 19.830 9.416 -3.105 1.00 96.19 100 ASP A CA 1
ATOM 796 C C . ASP A 1 100 ? 19.519 8.278 -2.134 1.00 96.19 100 ASP A C 1
ATOM 798 O O . ASP A 1 100 ? 19.088 8.473 -0.993 1.00 96.19 100 ASP A O 1
ATOM 802 N N . THR A 1 101 ? 19.777 7.061 -2.596 1.00 96.69 101 THR A N 1
ATOM 803 C CA . THR A 1 101 ? 19.609 5.834 -1.823 1.00 96.69 101 THR A CA 1
ATOM 804 C C . THR A 1 101 ? 20.953 5.225 -1.443 1.00 96.69 101 THR A C 1
ATOM 806 O O . THR A 1 101 ? 22.005 5.486 -2.033 1.00 96.69 101 THR A O 1
ATOM 809 N N . GLN A 1 102 ? 20.930 4.346 -0.447 1.00 96.81 102 GLN A N 1
ATOM 810 C CA . GLN A 1 102 ? 22.100 3.586 -0.029 1.00 96.81 102 GLN A CA 1
ATOM 811 C C . GLN A 1 102 ? 22.170 2.282 -0.827 1.00 96.81 102 GLN A C 1
ATOM 813 O O . GLN A 1 102 ? 21.609 1.269 -0.415 1.00 96.81 102 GLN A O 1
ATOM 818 N N . LYS A 1 103 ? 22.903 2.276 -1.950 1.00 95.88 103 LYS A N 1
ATOM 819 C CA . LYS A 1 103 ? 23.002 1.120 -2.872 1.00 95.88 103 LYS A CA 1
ATOM 820 C C . LYS A 1 103 ? 23.237 -0.229 -2.181 1.00 95.88 103 LYS A C 1
ATOM 822 O O . LYS A 1 103 ? 22.609 -1.217 -2.549 1.00 95.88 103 LYS A O 1
ATOM 827 N N . LYS A 1 104 ? 24.110 -0.280 -1.165 1.00 96.56 104 LYS A N 1
ATOM 828 C CA . LYS A 1 104 ? 24.358 -1.510 -0.389 1.00 96.56 104 LYS A CA 1
ATOM 829 C C . LYS A 1 104 ? 23.087 -1.996 0.316 1.00 96.56 104 LYS A C 1
ATOM 831 O O . LYS A 1 104 ? 22.735 -3.163 0.192 1.00 96.56 104 LYS A O 1
ATOM 836 N N . ARG A 1 105 ? 22.378 -1.092 0.995 1.00 97.38 105 ARG A N 1
ATOM 837 C CA . ARG A 1 105 ? 21.124 -1.398 1.692 1.00 97.38 105 ARG A CA 1
ATOM 838 C C . ARG A 1 105 ? 20.018 -1.809 0.717 1.00 97.38 105 ARG A C 1
ATOM 840 O O . ARG A 1 105 ? 19.291 -2.757 0.983 1.00 97.38 105 ARG A O 1
ATOM 847 N N . VAL A 1 106 ? 19.932 -1.151 -0.440 1.00 97.88 106 VAL A N 1
ATOM 848 C CA . VAL A 1 106 ? 18.996 -1.516 -1.519 1.00 97.88 106 VAL A CA 1
ATOM 849 C C . VAL A 1 106 ? 19.275 -2.932 -2.023 1.00 97.88 106 VAL A C 1
ATOM 851 O O . VAL A 1 106 ? 18.341 -3.707 -2.200 1.00 97.88 106 VAL A O 1
ATOM 854 N N . GLN A 1 107 ? 20.548 -3.305 -2.197 1.00 96.75 107 GLN A N 1
ATOM 855 C CA . GLN A 1 107 ? 20.929 -4.657 -2.608 1.00 96.75 107 GLN A CA 1
ATOM 856 C C . GLN A 1 107 ? 20.557 -5.717 -1.563 1.00 96.75 107 GLN A C 1
ATOM 858 O O . GLN A 1 107 ? 20.121 -6.801 -1.934 1.00 96.75 107 GLN A O 1
ATOM 863 N N . GLU A 1 108 ? 20.715 -5.422 -0.271 1.00 96.06 108 GLU A N 1
ATOM 864 C CA . GLU A 1 108 ? 20.286 -6.324 0.808 1.00 96.06 108 GLU A CA 1
ATOM 865 C C . GLU A 1 108 ? 18.774 -6.579 0.748 1.00 96.06 108 GLU A C 1
ATOM 867 O O . GLU A 1 108 ? 18.347 -7.732 0.769 1.00 96.06 108 GLU A O 1
ATOM 872 N N . ILE A 1 109 ? 17.975 -5.515 0.601 1.00 96.62 109 ILE A N 1
ATOM 873 C CA . ILE A 1 109 ? 16.514 -5.615 0.472 1.00 96.62 109 ILE A CA 1
ATOM 874 C C . ILE A 1 109 ? 16.144 -6.370 -0.810 1.00 96.62 109 ILE A C 1
ATOM 876 O O . ILE A 1 109 ? 15.306 -7.263 -0.775 1.00 96.62 109 ILE A O 1
ATOM 880 N N . PHE A 1 110 ? 16.792 -6.066 -1.936 1.00 96.44 110 PHE A N 1
ATOM 881 C CA . PHE A 1 110 ? 16.599 -6.779 -3.200 1.00 96.44 110 PHE A CA 1
ATOM 882 C C . PHE A 1 110 ? 16.823 -8.288 -3.036 1.00 96.44 110 PHE A C 1
ATOM 884 O O . PHE A 1 110 ? 15.966 -9.076 -3.425 1.00 96.44 110 PHE A O 1
ATOM 891 N N . ASN A 1 111 ? 17.936 -8.689 -2.414 1.00 94.75 111 ASN A N 1
ATOM 892 C CA . ASN A 1 111 ? 18.263 -10.099 -2.199 1.00 94.75 111 ASN A CA 1
ATOM 893 C C . ASN A 1 111 ? 17.235 -10.783 -1.280 1.00 94.75 111 ASN A C 1
ATOM 895 O O . ASN A 1 111 ? 16.893 -11.945 -1.489 1.00 94.75 111 ASN A O 1
ATOM 899 N N . GLN A 1 112 ? 16.731 -10.071 -0.263 1.00 93.69 112 GLN A N 1
ATOM 900 C CA . GLN A 1 112 ? 15.651 -10.569 0.593 1.00 93.69 112 GLN A CA 1
ATOM 901 C C . GLN A 1 112 ? 14.378 -10.830 -0.223 1.00 93.69 112 GLN A C 1
ATOM 903 O O . GLN A 1 112 ? 13.757 -11.878 -0.067 1.00 93.69 112 GLN A O 1
ATOM 908 N N . LEU A 1 113 ? 13.994 -9.890 -1.090 1.00 93.88 113 LEU A N 1
ATOM 909 C CA . LEU A 1 113 ? 12.809 -10.024 -1.934 1.00 93.88 113 LEU A CA 1
ATOM 910 C C . LEU A 1 113 ? 12.939 -11.195 -2.920 1.00 93.88 113 LEU A C 1
ATOM 912 O O . LEU A 1 113 ? 11.986 -11.951 -3.086 1.00 93.88 113 LEU A O 1
ATOM 916 N N . GLU A 1 114 ? 14.113 -11.355 -3.533 1.00 94.31 114 GLU A N 1
ATOM 917 C CA . GLU A 1 114 ? 14.421 -12.431 -4.484 1.00 94.31 114 GLU A CA 1
ATOM 918 C C . GLU A 1 114 ? 14.354 -13.826 -3.841 1.00 94.31 114 GLU A C 1
ATOM 920 O O . GLU A 1 114 ? 13.873 -14.769 -4.462 1.00 94.31 114 GLU A O 1
ATOM 925 N N . LYS A 1 115 ? 14.754 -13.967 -2.569 1.00 91.88 115 LYS A N 1
ATOM 926 C CA . LYS A 1 115 ? 14.692 -15.253 -1.852 1.00 91.88 115 LYS A CA 1
ATOM 927 C C . LYS A 1 115 ? 13.266 -15.816 -1.742 1.00 91.88 115 LYS A C 1
ATOM 929 O O . LYS A 1 115 ? 13.079 -17.023 -1.859 1.00 91.88 115 LYS A O 1
ATOM 934 N N . ASP A 1 116 ? 12.278 -14.943 -1.549 1.00 88.06 116 ASP A N 1
ATOM 935 C CA . ASP A 1 116 ? 10.860 -15.296 -1.379 1.00 88.06 116 ASP A CA 1
ATOM 936 C C . ASP A 1 116 ? 10.033 -15.014 -2.655 1.00 88.06 116 ASP A C 1
ATOM 938 O O . ASP A 1 116 ? 8.823 -14.765 -2.590 1.00 88.06 116 ASP A O 1
ATOM 942 N N . GLN A 1 117 ? 10.680 -15.000 -3.822 1.00 93.94 117 GLN A N 1
ATOM 943 C CA . GLN A 1 117 ? 10.095 -14.614 -5.106 1.00 93.94 117 GLN A CA 1
ATOM 944 C C . GLN A 1 117 ? 8.809 -15.392 -5.450 1.00 93.94 117 GLN A C 1
ATOM 946 O O . GLN A 1 117 ? 8.841 -16.615 -5.600 1.00 93.94 117 GLN A O 1
ATOM 951 N N . PRO A 1 118 ? 7.675 -14.697 -5.660 1.00 96.19 118 PRO A N 1
ATOM 952 C CA . PRO A 1 118 ? 6.460 -15.324 -6.169 1.00 96.19 118 PRO A CA 1
ATOM 953 C C . PRO A 1 118 ? 6.619 -15.802 -7.618 1.00 96.19 118 PRO A C 1
ATOM 955 O O . PRO A 1 118 ? 7.359 -15.211 -8.409 1.00 96.19 118 PRO A O 1
ATOM 958 N N . ILE A 1 119 ? 5.865 -16.839 -7.993 1.00 96.44 119 ILE A N 1
ATOM 959 C CA . ILE A 1 119 ? 5.812 -17.339 -9.376 1.00 96.44 119 ILE A CA 1
ATOM 960 C C . ILE A 1 119 ? 5.418 -16.195 -10.324 1.00 96.44 119 ILE A C 1
ATOM 962 O O . ILE A 1 119 ? 4.511 -15.418 -10.030 1.00 96.44 119 ILE A O 1
ATOM 966 N N . GLY A 1 120 ? 6.102 -16.095 -11.467 1.00 96.06 120 GLY A N 1
ATOM 967 C CA . GLY A 1 120 ? 5.832 -15.080 -12.490 1.00 96.06 120 GLY A CA 1
ATOM 968 C C . GLY A 1 120 ? 6.361 -13.681 -12.167 1.00 96.06 120 GLY A C 1
ATOM 969 O O . GLY A 1 120 ? 6.133 -12.754 -12.942 1.00 96.06 120 GLY A O 1
ATOM 970 N N . ILE A 1 121 ? 7.090 -13.514 -11.065 1.00 97.62 121 ILE A N 1
ATOM 971 C CA . ILE A 1 121 ? 7.899 -12.323 -10.795 1.00 97.62 121 ILE A CA 1
ATOM 972 C C . ILE A 1 121 ? 9.338 -12.595 -11.212 1.00 97.62 121 ILE A C 1
A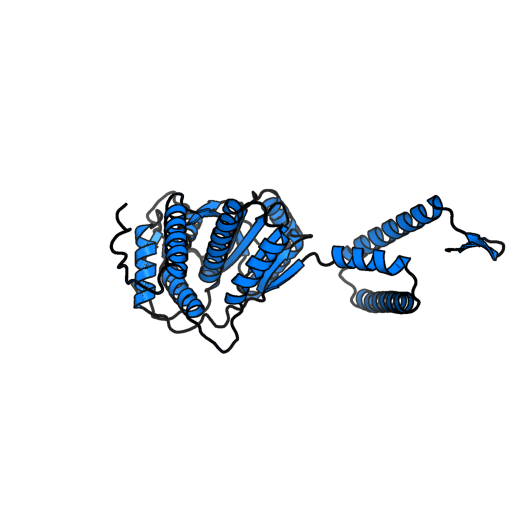TOM 974 O O . ILE A 1 121 ? 9.761 -13.743 -11.231 1.00 97.62 121 ILE A O 1
ATOM 978 N N . LYS A 1 122 ? 10.081 -11.551 -11.567 1.00 96.44 122 LYS A N 1
ATOM 979 C CA . LYS A 1 122 ? 11.534 -11.552 -11.755 1.00 96.44 122 LYS A CA 1
ATOM 980 C C . LYS A 1 122 ? 12.107 -10.252 -11.196 1.00 96.44 122 LYS A C 1
ATOM 982 O O . LYS A 1 122 ? 11.410 -9.237 -11.143 1.00 96.44 122 LYS A O 1
ATOM 987 N N . TYR A 1 123 ? 13.378 -10.258 -10.819 1.00 94.75 123 TYR A N 1
ATOM 988 C CA . TYR A 1 123 ? 14.028 -9.088 -10.238 1.00 94.75 123 TYR A CA 1
ATOM 989 C C . TYR A 1 123 ? 15.133 -8.568 -11.152 1.00 94.75 123 TYR A C 1
ATOM 991 O O . TYR A 1 123 ? 16.082 -9.273 -11.483 1.00 94.75 123 TYR A O 1
ATOM 999 N N . ASN A 1 124 ? 15.015 -7.309 -11.572 1.00 95.31 124 ASN A N 1
ATOM 1000 C CA . ASN A 1 124 ? 15.985 -6.683 -12.458 1.00 95.31 124 ASN A CA 1
ATOM 1001 C C . ASN A 1 124 ? 16.958 -5.795 -11.677 1.00 95.31 124 ASN A C 1
ATOM 1003 O O . ASN A 1 124 ? 16.674 -4.630 -11.395 1.00 95.31 124 ASN A O 1
ATOM 1007 N N . LYS A 1 125 ? 18.137 -6.337 -11.364 1.00 94.38 125 LYS A N 1
ATOM 1008 C CA . LYS A 1 125 ? 19.189 -5.631 -10.620 1.00 94.38 125 LYS A CA 1
ATOM 1009 C C . LYS A 1 125 ? 19.696 -4.368 -11.323 1.00 94.38 125 LYS A C 1
ATOM 1011 O O . LYS A 1 125 ? 20.112 -3.430 -10.647 1.00 94.38 125 LYS A O 1
ATOM 1016 N N . SER A 1 126 ? 19.619 -4.291 -12.657 1.00 94.31 126 SER A N 1
ATOM 1017 C CA . SER A 1 126 ? 19.986 -3.067 -13.386 1.00 94.31 126 SER A CA 1
ATOM 1018 C C . SER A 1 126 ? 19.013 -1.909 -13.124 1.00 94.31 126 SER A C 1
ATOM 1020 O O . SER A 1 126 ? 19.288 -0.778 -13.518 1.00 94.31 126 SER A O 1
ATOM 1022 N N . GLY A 1 127 ? 17.873 -2.179 -12.478 1.00 91.19 127 GLY A N 1
ATOM 1023 C CA . GLY A 1 127 ? 16.914 -1.177 -12.024 1.00 91.19 127 GLY A CA 1
ATOM 1024 C C . GLY A 1 127 ? 17.377 -0.356 -10.816 1.00 91.19 127 GLY A C 1
ATOM 1025 O O . GLY A 1 127 ? 16.771 0.682 -10.553 1.00 91.19 127 GLY A O 1
ATOM 1026 N N . ILE A 1 128 ? 18.443 -0.769 -10.116 1.00 95.50 128 ILE A N 1
ATOM 1027 C CA . ILE A 1 128 ? 19.027 -0.022 -8.992 1.00 95.50 128 ILE A CA 1
ATOM 1028 C C . ILE A 1 128 ? 19.864 1.139 -9.545 1.00 95.50 128 ILE A C 1
ATOM 1030 O O . ILE A 1 128 ? 20.960 0.944 -10.075 1.00 95.50 128 ILE A O 1
ATOM 1034 N N . LYS A 1 129 ? 19.361 2.365 -9.405 1.00 95.06 129 LYS A N 1
ATOM 1035 C CA . LYS A 1 129 ? 19.969 3.597 -9.932 1.00 95.06 129 LYS A CA 1
ATOM 1036 C C . LYS A 1 129 ? 20.830 4.324 -8.892 1.00 95.06 129 LYS A C 1
ATOM 1038 O O . LYS A 1 129 ? 21.726 5.081 -9.261 1.00 95.06 129 LYS A O 1
ATOM 1043 N N . GLY A 1 130 ? 20.630 4.051 -7.606 1.00 96.31 130 GLY A N 1
ATOM 1044 C CA . GLY A 1 130 ? 21.160 4.826 -6.485 1.00 96.31 130 GLY A CA 1
ATOM 1045 C C . GLY A 1 130 ? 20.293 6.028 -6.109 1.00 96.31 130 GLY A C 1
ATOM 1046 O O . GLY A 1 130 ? 20.779 6.916 -5.413 1.00 96.31 130 GLY A O 1
ATOM 1047 N N . SER A 1 131 ? 19.050 6.090 -6.588 1.00 96.50 131 SER A N 1
ATOM 1048 C CA . SER A 1 131 ? 18.118 7.164 -6.249 1.00 96.50 131 SER A CA 1
ATOM 1049 C C . SER A 1 131 ? 16.668 6.761 -6.498 1.00 96.50 131 SER A C 1
ATOM 1051 O O . SER A 1 131 ? 16.360 5.918 -7.345 1.00 96.50 131 SER A O 1
ATOM 1053 N N . VAL A 1 132 ? 15.755 7.404 -5.770 1.00 94.94 132 VAL A N 1
ATOM 1054 C CA . VAL A 1 132 ? 14.311 7.269 -5.970 1.00 94.94 132 VAL A CA 1
ATOM 1055 C C . VAL A 1 132 ? 13.670 8.640 -6.135 1.00 94.94 132 VAL A C 1
ATOM 1057 O O . VAL A 1 132 ? 14.063 9.620 -5.498 1.00 94.94 132 VAL A O 1
ATOM 1060 N N . LYS A 1 133 ? 12.668 8.705 -7.008 1.00 92.06 133 LYS A N 1
ATOM 1061 C CA . LYS A 1 133 ? 11.810 9.868 -7.179 1.00 92.06 133 LYS A CA 1
ATOM 1062 C C . LYS A 1 133 ? 10.361 9.401 -7.157 1.00 92.06 133 LYS A C 1
ATOM 1064 O O . LYS A 1 133 ? 9.972 8.581 -7.986 1.00 92.06 133 LYS A O 1
ATOM 1069 N N . ASP A 1 134 ? 9.602 9.968 -6.233 1.00 86.94 134 ASP A N 1
ATOM 1070 C CA . ASP A 1 134 ? 8.204 9.688 -5.948 1.00 86.94 134 ASP A CA 1
ATOM 1071 C C . ASP A 1 134 ? 7.945 8.198 -5.626 1.00 86.94 134 ASP A C 1
ATOM 1073 O O . ASP A 1 134 ? 8.858 7.384 -5.487 1.00 86.94 134 ASP A O 1
ATOM 1077 N N . GLY A 1 135 ? 6.676 7.828 -5.439 1.00 83.81 135 GLY A N 1
ATOM 1078 C CA . GLY A 1 135 ? 6.263 6.421 -5.379 1.00 83.81 135 GLY A CA 1
ATOM 1079 C C . GLY A 1 135 ? 6.469 5.689 -4.049 1.00 83.81 135 GLY A C 1
ATOM 1080 O O . GLY A 1 135 ? 6.089 4.530 -3.959 1.00 83.81 135 GLY A O 1
ATOM 1081 N N . ASN A 1 136 ? 6.969 6.332 -2.991 1.00 92.31 136 ASN A N 1
ATOM 1082 C CA . ASN A 1 136 ? 7.219 5.704 -1.673 1.00 92.31 136 ASN A CA 1
ATOM 1083 C C . ASN A 1 136 ? 5.956 5.285 -0.897 1.00 92.31 136 ASN A C 1
ATOM 1085 O O . ASN A 1 136 ? 6.027 4.885 0.263 1.00 92.31 136 ASN A O 1
ATOM 1089 N N . CYS A 1 137 ? 4.772 5.390 -1.501 1.00 94.56 137 CYS A N 1
ATOM 1090 C CA . CYS A 1 137 ? 3.507 5.031 -0.862 1.00 94.56 137 CYS A CA 1
ATOM 1091 C C . CYS A 1 137 ? 3.454 3.550 -0.485 1.00 94.56 137 CYS A C 1
ATOM 1093 O O . CYS A 1 137 ? 2.885 3.208 0.549 1.00 94.56 137 CYS A O 1
ATOM 1095 N N . SER A 1 138 ? 4.098 2.680 -1.268 1.00 96.38 138 SER A N 1
ATOM 1096 C CA . SER A 1 138 ? 4.150 1.246 -0.971 1.00 96.38 138 SER A CA 1
ATOM 1097 C C . SER A 1 138 ? 5.065 0.935 0.213 1.00 96.38 138 SER A C 1
ATOM 1099 O O . SER A 1 138 ? 4.655 0.188 1.098 1.00 96.38 138 SER A O 1
ATOM 1101 N N . SER A 1 139 ? 6.265 1.528 0.271 1.00 96.75 139 SER A N 1
ATOM 1102 C CA . SER A 1 139 ? 7.199 1.303 1.385 1.00 96.75 139 SER A CA 1
ATOM 1103 C C . SER A 1 139 ? 6.662 1.838 2.709 1.00 96.75 139 SER A C 1
ATOM 1105 O O . SER A 1 139 ? 6.700 1.118 3.702 1.00 96.75 139 SER A O 1
ATOM 1107 N N . MET A 1 140 ? 6.083 3.041 2.710 1.00 96.62 140 MET A N 1
ATOM 1108 C CA . MET A 1 140 ? 5.480 3.637 3.908 1.00 96.62 140 MET A CA 1
ATOM 1109 C C 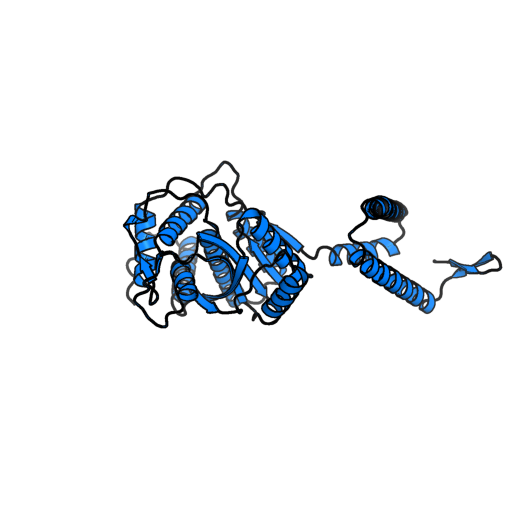. MET A 1 140 ? 4.249 2.862 4.394 1.00 96.62 140 MET A C 1
ATOM 1111 O O . MET A 1 140 ? 4.117 2.597 5.584 1.00 96.62 140 MET A O 1
ATOM 1115 N N . SER A 1 141 ? 3.351 2.477 3.482 1.00 97.62 141 SER A N 1
ATOM 1116 C CA . SER A 1 141 ? 2.118 1.762 3.839 1.00 97.62 141 SER A CA 1
ATOM 1117 C C . SER A 1 141 ? 2.384 0.384 4.426 1.00 97.62 141 SER A C 1
ATOM 1119 O O . SER A 1 141 ? 1.781 0.021 5.432 1.00 97.62 141 SER A O 1
ATOM 1121 N N . LEU A 1 142 ? 3.297 -0.387 3.836 1.00 97.44 142 LEU A N 1
ATOM 1122 C CA . LEU A 1 142 ? 3.615 -1.717 4.355 1.00 97.44 142 LEU A CA 1
ATOM 1123 C C . LEU A 1 142 ? 4.337 -1.654 5.703 1.00 97.44 142 LEU A C 1
ATOM 1125 O O . LEU A 1 142 ? 4.054 -2.472 6.573 1.00 97.44 142 LEU A O 1
ATOM 1129 N N . ASP A 1 143 ? 5.202 -0.660 5.902 1.00 96.50 143 ASP A N 1
ATOM 1130 C CA . ASP A 1 143 ? 5.837 -0.413 7.197 1.00 96.50 143 ASP A CA 1
ATOM 1131 C C . ASP A 1 143 ? 4.802 -0.031 8.268 1.00 96.50 143 ASP A C 1
ATOM 1133 O O . ASP A 1 143 ? 4.826 -0.564 9.377 1.00 96.50 143 ASP A O 1
ATOM 1137 N N . PHE A 1 144 ? 3.821 0.809 7.912 1.00 97.06 144 PHE A N 1
ATOM 1138 C CA . PHE A 1 144 ? 2.706 1.154 8.795 1.00 97.06 144 PHE A CA 1
ATOM 1139 C C . PHE A 1 144 ? 1.883 -0.075 9.191 1.00 97.06 144 PHE A C 1
ATOM 1141 O O . PHE A 1 144 ? 1.604 -0.274 10.375 1.00 97.06 144 PHE A O 1
ATOM 1148 N N . ALA A 1 145 ? 1.527 -0.921 8.221 1.00 97.62 145 ALA A N 1
ATOM 1149 C CA . ALA A 1 145 ? 0.810 -2.164 8.483 1.00 97.62 145 ALA A CA 1
ATOM 1150 C C . ALA A 1 145 ? 1.610 -3.115 9.388 1.00 97.62 145 ALA A C 1
ATOM 1152 O O . ALA A 1 145 ? 1.037 -3.730 10.286 1.00 97.62 145 ALA A O 1
ATOM 1153 N N . HIS A 1 146 ? 2.928 -3.205 9.188 1.00 95.31 146 HIS A N 1
ATOM 1154 C CA . HIS A 1 146 ? 3.813 -4.052 9.989 1.00 95.31 146 HIS A CA 1
ATOM 1155 C C . HIS A 1 146 ? 3.863 -3.613 11.447 1.00 95.31 146 HIS A C 1
ATOM 1157 O O . HIS A 1 146 ? 3.644 -4.431 12.342 1.00 95.31 146 HIS A O 1
ATOM 1163 N N . GLU A 1 147 ? 4.055 -2.322 11.709 1.00 93.19 147 GLU A N 1
ATOM 1164 C CA . GLU A 1 147 ? 4.003 -1.829 13.087 1.00 93.19 147 GLU A CA 1
ATOM 1165 C C . GLU A 1 147 ? 2.633 -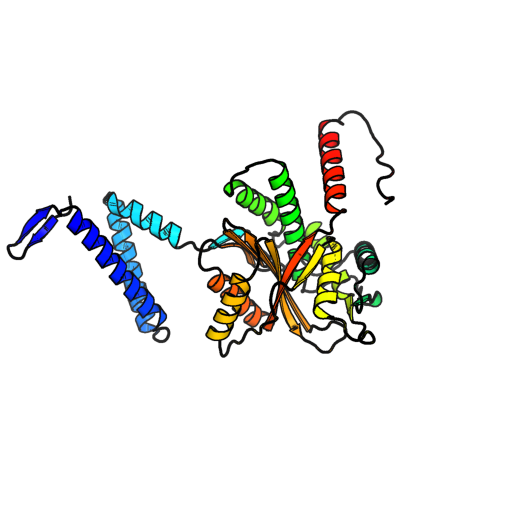1.991 13.717 1.00 93.19 147 GLU A C 1
ATOM 1167 O O . GLU A 1 147 ? 2.542 -2.321 14.899 1.00 93.19 147 GLU A O 1
ATOM 1172 N N . TYR A 1 148 ? 1.568 -1.771 12.943 1.00 94.19 148 TYR A N 1
ATOM 1173 C CA . TYR A 1 148 ? 0.219 -1.948 13.450 1.00 94.19 148 TYR A CA 1
ATOM 1174 C C . TYR A 1 148 ? -0.011 -3.391 13.909 1.00 94.19 148 TYR A C 1
ATOM 1176 O O . TYR A 1 148 ? -0.457 -3.607 15.035 1.00 94.19 148 TYR A O 1
ATOM 1184 N N . LEU A 1 149 ? 0.329 -4.378 13.073 1.00 92.44 149 LEU A N 1
ATOM 1185 C CA . LEU A 1 149 ? 0.161 -5.799 13.390 1.00 92.44 149 LEU A CA 1
ATOM 1186 C C . LEU A 1 149 ? 1.041 -6.228 14.566 1.00 92.44 149 LEU A C 1
ATOM 1188 O O . LEU A 1 149 ? 0.567 -6.896 15.485 1.00 92.44 149 LEU A O 1
ATOM 1192 N N . LYS A 1 150 ? 2.294 -5.766 14.605 1.00 88.38 150 LYS A N 1
ATOM 1193 C CA . LYS A 1 150 ? 3.194 -5.987 15.740 1.00 88.38 150 LYS A CA 1
ATOM 1194 C C . LYS A 1 150 ? 2.620 -5.425 17.040 1.00 88.38 150 LYS A C 1
ATOM 1196 O O . LYS A 1 150 ? 2.582 -6.126 18.051 1.00 88.38 150 LYS A O 1
ATOM 1201 N N . MET A 1 151 ? 2.134 -4.186 17.014 1.00 86.69 151 MET A N 1
ATOM 1202 C CA . MET A 1 151 ? 1.494 -3.538 18.158 1.00 86.69 151 MET A CA 1
ATOM 1203 C C . MET A 1 151 ? 0.217 -4.277 18.582 1.00 86.69 151 MET A C 1
ATOM 1205 O O . MET A 1 151 ? 0.008 -4.465 19.782 1.00 86.69 151 MET A O 1
ATOM 1209 N N . LYS A 1 152 ? -0.619 -4.703 17.625 1.00 86.31 152 LYS A N 1
ATOM 1210 C CA . LYS A 1 152 ? -1.847 -5.468 17.881 1.00 86.31 152 LYS A CA 1
ATOM 1211 C C . LYS A 1 152 ? -1.536 -6.794 18.573 1.00 86.31 152 LYS A C 1
ATOM 1213 O O . LYS A 1 152 ? -2.136 -7.095 19.596 1.00 86.31 152 LYS A O 1
ATOM 1218 N N . ARG A 1 153 ? -0.518 -7.520 18.114 1.00 85.00 153 ARG A N 1
ATOM 1219 C CA . ARG A 1 153 ? -0.059 -8.754 18.766 1.00 85.00 153 ARG A CA 1
ATOM 1220 C C . ARG A 1 153 ? 0.441 -8.509 20.189 1.00 85.00 153 ARG A C 1
ATOM 1222 O O . ARG A 1 153 ? 0.080 -9.233 21.110 1.00 85.00 153 ARG A O 1
ATOM 1229 N N . GLU A 1 154 ? 1.274 -7.482 20.387 1.00 79.44 154 GLU A N 1
ATOM 1230 C CA . GLU A 1 154 ? 1.750 -7.105 21.726 1.00 79.44 154 GLU A CA 1
ATOM 1231 C C . GLU A 1 154 ? 0.574 -6.766 22.663 1.00 79.44 154 GLU A C 1
ATOM 1233 O O . GLU A 1 154 ? 0.643 -7.039 23.862 1.00 79.44 154 GLU A O 1
ATOM 1238 N N . HIS A 1 155 ? -0.505 -6.198 22.121 1.00 77.44 155 HIS A N 1
ATOM 1239 C CA . HIS A 1 155 ? -1.736 -5.872 22.837 1.00 77.44 155 HIS A CA 1
ATOM 1240 C C . HIS A 1 155 ? -2.580 -7.112 23.174 1.00 77.44 155 HIS A C 1
ATOM 1242 O O . HIS A 1 155 ? -2.971 -7.269 24.326 1.00 77.44 155 HIS A O 1
ATOM 1248 N N . GLU A 1 156 ? -2.812 -8.014 22.219 1.00 78.88 156 GLU A N 1
ATOM 1249 C CA . GLU A 1 156 ? -3.579 -9.255 22.426 1.00 78.88 156 GLU A CA 1
ATOM 1250 C C . GLU A 1 156 ? -2.934 -10.165 23.481 1.00 78.88 156 GLU A C 1
ATOM 1252 O O . GLU A 1 156 ? -3.632 -10.772 24.287 1.00 78.88 156 GLU A O 1
ATOM 1257 N N . ILE A 1 157 ? -1.598 -10.200 23.538 1.00 73.81 157 ILE A N 1
ATOM 1258 C CA . ILE A 1 157 ? -0.846 -11.007 24.513 1.00 73.81 157 ILE A CA 1
ATOM 1259 C C . ILE A 1 157 ? -0.897 -10.413 25.935 1.00 73.81 157 ILE A C 1
ATOM 1261 O O . ILE A 1 157 ? -0.696 -11.139 26.905 1.00 73.81 157 ILE A O 1
ATOM 1265 N N . THR A 1 158 ? -1.122 -9.101 26.090 1.00 67.06 158 THR A N 1
ATOM 1266 C CA . THR A 1 158 ? -1.009 -8.410 27.394 1.00 67.06 158 THR A CA 1
ATOM 1267 C C . THR A 1 158 ? -2.334 -8.192 28.138 1.00 67.06 158 THR A C 1
ATOM 1269 O O . THR A 1 158 ? -2.310 -7.584 29.201 1.00 67.06 158 THR A O 1
ATOM 1272 N N . GLU A 1 159 ? -3.440 -8.750 27.630 1.00 58.53 159 GLU A N 1
ATOM 1273 C CA . GLU A 1 159 ? -4.828 -8.646 28.121 1.00 58.53 159 GLU A CA 1
ATOM 1274 C C . GLU A 1 159 ? -5.421 -7.218 28.250 1.00 58.53 159 GLU A C 1
ATOM 1276 O O . GLU A 1 159 ? -4.890 -6.320 28.898 1.00 58.53 159 GLU A O 1
ATOM 1281 N N . HIS A 1 160 ? -6.608 -7.045 27.647 1.00 57.06 160 HIS A N 1
ATOM 1282 C CA . HIS A 1 160 ? -7.666 -6.063 27.958 1.00 57.06 160 HIS A CA 1
ATOM 1283 C C . HIS A 1 160 ? -7.252 -4.594 28.123 1.00 57.06 160 HIS A C 1
ATOM 1285 O O . HIS A 1 160 ? -7.768 -3.867 28.976 1.00 57.06 160 HIS A O 1
ATOM 1291 N N . ILE A 1 161 ? -6.378 -4.098 27.254 1.00 55.94 161 ILE A N 1
ATOM 1292 C CA . ILE A 1 161 ? -6.137 -2.662 27.203 1.00 55.94 161 ILE A CA 1
ATOM 1293 C C . ILE A 1 161 ? -7.317 -1.994 26.447 1.00 55.94 161 ILE A C 1
ATOM 1295 O O . ILE A 1 161 ? -7.630 -2.385 25.325 1.00 55.94 161 ILE A O 1
ATOM 1299 N N . PRO A 1 162 ? -7.986 -0.968 27.005 1.00 66.19 162 PRO A N 1
ATOM 1300 C CA . PRO A 1 162 ? -9.108 -0.301 26.339 1.00 66.19 162 PRO A CA 1
ATOM 1301 C C . PRO A 1 162 ? -8.726 0.305 24.977 1.00 66.19 162 PRO A C 1
ATOM 1303 O O . PRO A 1 162 ? -7.612 0.811 24.826 1.00 66.19 162 PRO A O 1
ATOM 1306 N N . LEU A 1 163 ? -9.678 0.383 24.032 1.00 65.94 163 LEU A N 1
ATOM 1307 C CA . LEU A 1 163 ? -9.535 1.012 22.699 1.00 65.94 163 LEU A CA 1
ATOM 1308 C C . LEU A 1 163 ? -8.765 2.337 22.717 1.00 65.94 163 LEU A C 1
ATOM 1310 O O . LEU A 1 163 ? -7.957 2.613 21.834 1.00 65.94 163 LEU A O 1
ATOM 1314 N N . LYS A 1 164 ? -9.015 3.165 23.737 1.00 72.56 164 LYS A N 1
ATOM 1315 C CA . LYS A 1 164 ? -8.337 4.451 23.926 1.00 72.56 164 LYS A CA 1
ATOM 1316 C C . LYS A 1 164 ? -6.813 4.296 23.885 1.00 72.56 164 LYS A C 1
ATOM 1318 O O . LYS A 1 164 ? -6.147 5.070 23.214 1.00 72.56 164 LYS A O 1
ATOM 1323 N N . SER A 1 165 ? -6.276 3.255 24.511 1.00 78.31 165 SER A N 1
ATOM 1324 C CA . SER A 1 165 ? -4.841 2.989 24.496 1.00 78.31 165 SER A CA 1
ATOM 1325 C C . SER A 1 165 ? -4.339 2.478 23.147 1.00 78.31 165 SER A C 1
ATOM 1327 O O . SER A 1 165 ? -3.212 2.792 22.780 1.00 78.31 165 SER A O 1
ATOM 1329 N N . LEU A 1 166 ? -5.148 1.729 22.388 1.00 80.56 166 LEU A N 1
ATOM 1330 C CA . LEU A 1 166 ? -4.787 1.344 21.022 1.00 80.56 166 LEU A CA 1
ATOM 1331 C C . LEU A 1 166 ? -4.666 2.591 20.136 1.00 80.56 166 LEU A C 1
ATOM 1333 O O . LEU A 1 166 ? -3.657 2.764 19.462 1.00 80.56 166 LEU A O 1
ATOM 1337 N N . VAL A 1 167 ? -5.645 3.498 20.203 1.00 87.62 167 VAL A N 1
ATOM 1338 C CA . VAL A 1 167 ? -5.611 4.786 19.489 1.00 87.62 167 VAL A CA 1
ATOM 1339 C C . VAL A 1 167 ? -4.400 5.623 19.909 1.00 87.62 167 VAL A C 1
ATOM 1341 O O . VAL A 1 167 ? -3.699 6.148 19.045 1.00 87.62 167 VAL A O 1
ATOM 1344 N N . ASP A 1 168 ? -4.120 5.720 21.212 1.00 86.88 168 ASP A N 1
ATOM 1345 C CA . ASP A 1 168 ? -2.965 6.462 21.729 1.00 86.88 168 ASP A CA 1
ATOM 1346 C C . ASP A 1 168 ? -1.641 5.853 21.238 1.00 86.88 168 ASP A C 1
ATOM 1348 O O . ASP A 1 168 ? -0.755 6.581 20.793 1.00 86.88 168 ASP A O 1
ATOM 1352 N N . ARG A 1 169 ? -1.511 4.519 21.233 1.00 86.25 169 ARG A N 1
ATOM 1353 C CA . ARG A 1 169 ? -0.327 3.825 20.699 1.00 86.25 169 ARG A CA 1
ATOM 1354 C C . ARG A 1 169 ? -0.167 4.035 19.197 1.00 86.25 169 ARG A C 1
ATOM 1356 O O . ARG A 1 169 ? 0.947 4.319 18.760 1.00 86.25 169 ARG A O 1
ATOM 1363 N N . ILE A 1 170 ? -1.260 3.954 18.430 1.00 90.44 170 ILE A N 1
ATOM 1364 C CA . ILE A 1 170 ? -1.252 4.251 16.991 1.00 90.44 170 ILE A CA 1
ATOM 1365 C C . ILE A 1 170 ? -0.763 5.663 16.761 1.00 90.44 170 ILE A C 1
ATOM 1367 O O . ILE A 1 170 ? 0.141 5.863 15.964 1.00 90.44 170 ILE A O 1
ATOM 1371 N N . LYS A 1 171 ? -1.316 6.633 17.490 1.00 90.88 171 LYS A N 1
ATOM 1372 C CA . LYS A 1 171 ? -0.893 8.023 17.389 1.00 90.88 171 LYS A CA 1
ATOM 1373 C C . LYS A 1 171 ? 0.604 8.166 17.666 1.00 90.88 171 LYS A C 1
ATOM 1375 O O . LYS A 1 171 ? 1.304 8.751 16.851 1.00 90.88 171 LYS A O 1
ATOM 1380 N N . ILE A 1 172 ? 1.098 7.579 18.759 1.00 88.31 172 ILE A N 1
ATOM 1381 C CA . ILE A 1 172 ? 2.514 7.650 19.146 1.00 88.31 172 ILE A CA 1
ATOM 1382 C C . ILE A 1 172 ? 3.426 7.098 18.049 1.00 88.31 172 ILE A C 1
ATOM 1384 O O . ILE A 1 172 ? 4.377 7.776 17.665 1.00 88.31 172 ILE A O 1
ATOM 1388 N N . PHE A 1 173 ? 3.167 5.893 17.528 1.00 89.19 173 PHE A N 1
ATOM 1389 C CA . PHE A 1 173 ? 4.051 5.349 16.495 1.00 89.19 173 PHE A CA 1
ATOM 1390 C C . PHE A 1 173 ? 3.834 6.043 15.146 1.00 89.19 173 PHE A C 1
ATOM 1392 O O . PHE A 1 173 ? 4.793 6.207 14.402 1.00 89.19 173 PHE A O 1
ATOM 1399 N N . ALA A 1 174 ? 2.615 6.488 14.829 1.00 91.31 174 ALA A N 1
ATOM 1400 C CA . ALA A 1 174 ? 2.303 7.163 13.574 1.00 91.31 174 ALA A CA 1
ATOM 1401 C C . ALA A 1 174 ? 2.994 8.531 13.439 1.00 91.31 174 ALA A C 1
ATOM 1403 O O . ALA A 1 174 ? 3.293 8.943 12.319 1.00 91.31 174 ALA A O 1
ATOM 1404 N N . GLU A 1 175 ? 3.318 9.213 14.545 1.00 89.25 175 GLU A N 1
ATOM 1405 C CA . GLU A 1 175 ? 4.104 10.460 14.515 1.00 89.25 175 GLU A CA 1
ATOM 1406 C C . GLU A 1 175 ? 5.469 10.277 13.836 1.00 89.25 175 GLU A C 1
ATOM 1408 O O . GLU A 1 175 ? 5.997 11.220 13.256 1.00 89.25 175 GLU A O 1
ATOM 1413 N N . ARG A 1 176 ? 6.025 9.057 13.791 1.00 86.62 176 ARG A N 1
ATOM 1414 C CA . ARG A 1 176 ? 7.283 8.802 13.068 1.00 86.62 176 ARG A CA 1
ATOM 1415 C C . ARG A 1 176 ? 7.175 9.006 11.550 1.00 86.62 176 ARG A C 1
ATOM 1417 O O . ARG A 1 176 ? 8.201 9.154 10.898 1.00 86.62 176 ARG A O 1
ATOM 1424 N N . TYR A 1 177 ? 5.957 8.993 10.998 1.00 87.56 177 TYR A N 1
ATOM 1425 C CA . TYR A 1 177 ? 5.672 9.254 9.579 1.00 87.56 177 TYR A CA 1
ATOM 1426 C C . TYR A 1 177 ? 5.336 10.731 9.312 1.00 87.56 177 TYR A C 1
ATOM 1428 O O . TYR A 1 177 ? 5.112 11.121 8.164 1.00 87.56 177 TYR A O 1
ATOM 1436 N N . ASN A 1 178 ? 5.281 11.554 10.362 1.00 85.69 178 ASN A N 1
ATOM 1437 C CA . ASN A 1 178 ? 5.098 12.995 10.285 1.00 85.69 178 ASN A CA 1
ATOM 1438 C C . ASN A 1 178 ? 6.474 13.668 10.272 1.00 85.69 178 ASN A C 1
ATOM 1440 O O . ASN A 1 178 ? 6.988 14.125 11.293 1.00 85.69 178 ASN A O 1
ATOM 1444 N N . PHE A 1 179 ? 7.114 13.668 9.107 1.00 77.50 179 PHE A N 1
ATOM 1445 C CA . PHE A 1 179 ? 8.464 14.200 8.984 1.00 77.50 179 PHE A CA 1
ATOM 1446 C C . PHE A 1 179 ? 8.458 15.738 8.983 1.00 77.50 179 PHE A C 1
ATOM 1448 O O . PHE A 1 179 ? 7.785 16.337 8.134 1.00 77.50 179 PHE A O 1
ATOM 1455 N N . PRO A 1 180 ? 9.238 16.403 9.859 1.00 71.75 180 PRO A N 1
ATOM 1456 C CA . PRO A 1 180 ? 9.521 17.824 9.701 1.00 71.75 180 PRO A CA 1
ATOM 1457 C C . PRO A 1 180 ? 10.151 18.038 8.325 1.00 71.75 180 PRO A C 1
ATOM 1459 O O . PRO A 1 180 ? 11.065 17.304 7.959 1.00 71.75 180 PRO A O 1
ATOM 1462 N N . GLN A 1 181 ? 9.695 19.040 7.566 1.00 63.94 181 GLN A N 1
ATOM 1463 C CA . GLN A 1 181 ? 10.078 19.257 6.156 1.00 63.94 181 GLN A CA 1
ATOM 1464 C C . GLN A 1 181 ? 11.595 19.397 5.899 1.00 63.94 181 GLN A C 1
ATOM 1466 O O . GLN A 1 181 ? 12.023 19.428 4.750 1.00 63.94 181 GLN A O 1
ATOM 1471 N N . TRP A 1 182 ? 12.411 19.498 6.943 1.00 62.97 182 TRP A N 1
ATOM 1472 C CA . TRP A 1 182 ? 13.847 19.746 6.870 1.00 62.97 182 TRP A CA 1
ATOM 1473 C C . TRP A 1 182 ? 14.718 18.584 7.361 1.00 62.97 182 TRP A C 1
ATOM 1475 O O . TRP A 1 182 ? 15.936 18.672 7.228 1.00 62.97 182 TRP A O 1
ATOM 1485 N N . GLU A 1 183 ? 14.156 17.498 7.905 1.00 71.56 183 GLU A N 1
ATOM 1486 C CA . GLU A 1 183 ? 14.964 16.431 8.511 1.00 71.56 183 GLU A CA 1
ATOM 1487 C C . GLU A 1 183 ? 14.778 15.084 7.806 1.00 71.56 183 GLU A C 1
ATOM 1489 O O . GLU A 1 183 ? 13.766 14.396 7.955 1.00 71.56 183 GLU A O 1
ATOM 1494 N N . ARG A 1 184 ? 15.802 14.677 7.045 1.00 74.81 184 ARG A N 1
ATOM 1495 C CA . ARG A 1 184 ? 15.931 13.291 6.587 1.00 74.81 184 ARG A CA 1
ATOM 1496 C C . ARG A 1 184 ? 16.511 12.459 7.716 1.00 74.81 184 ARG A C 1
ATOM 1498 O O . ARG A 1 184 ? 17.690 12.579 8.035 1.00 74.81 184 ARG A O 1
ATOM 1505 N N . ASN A 1 185 ? 15.686 11.597 8.288 1.00 83.06 185 ASN A N 1
ATOM 1506 C CA . ASN A 1 185 ? 16.126 10.634 9.288 1.00 83.06 185 ASN A CA 1
ATOM 1507 C C . ASN A 1 185 ? 16.334 9.239 8.667 1.00 83.06 185 ASN A C 1
ATOM 1509 O O . ASN A 1 185 ? 16.050 8.998 7.489 1.00 83.06 185 ASN A O 1
ATOM 1513 N N . ALA A 1 186 ? 16.825 8.302 9.481 1.00 89.69 186 ALA A N 1
ATOM 1514 C CA . ALA A 1 186 ? 17.079 6.926 9.057 1.00 89.69 186 ALA A CA 1
ATOM 1515 C C . ALA A 1 186 ? 15.827 6.215 8.505 1.00 89.69 186 ALA A C 1
ATOM 1517 O O . ALA A 1 186 ? 15.949 5.370 7.622 1.00 89.69 186 ALA A O 1
ATOM 1518 N N . LEU A 1 187 ? 14.629 6.576 8.981 1.00 90.50 187 LEU A N 1
ATOM 1519 C CA . LEU A 1 187 ? 13.375 5.989 8.512 1.00 90.50 187 LEU A CA 1
ATOM 1520 C C . LEU A 1 187 ? 13.024 6.457 7.092 1.00 90.50 187 LEU A C 1
ATOM 1522 O O . LEU A 1 187 ? 12.685 5.629 6.251 1.00 90.50 187 LEU A O 1
ATOM 1526 N N . VAL A 1 188 ? 13.175 7.755 6.797 1.00 91.75 188 VAL A N 1
ATOM 1527 C CA . VAL A 1 188 ? 13.011 8.292 5.430 1.00 91.75 188 VAL A CA 1
ATOM 1528 C C . VAL A 1 188 ? 13.957 7.578 4.464 1.00 91.75 188 VAL A C 1
ATOM 1530 O O . VAL A 1 188 ? 13.537 7.127 3.397 1.00 91.75 188 VAL A O 1
ATOM 1533 N N . GLN A 1 189 ? 15.225 7.424 4.857 1.00 94.44 189 GLN A N 1
ATOM 1534 C CA . GLN A 1 189 ? 16.223 6.733 4.043 1.00 94.44 189 GLN A CA 1
ATOM 1535 C C . GLN A 1 189 ? 15.840 5.269 3.789 1.00 94.44 189 GLN A C 1
ATOM 1537 O O . GLN A 1 189 ? 15.982 4.778 2.670 1.00 94.44 189 GLN A O 1
ATOM 1542 N N . GLU A 1 190 ? 15.328 4.573 4.803 1.00 95.69 190 GLU A N 1
ATOM 1543 C CA . GLU A 1 190 ? 14.880 3.188 4.676 1.00 95.69 190 GLU A CA 1
ATOM 1544 C C . GLU A 1 190 ? 13.667 3.060 3.737 1.00 95.69 190 GLU A C 1
ATOM 1546 O O . GLU A 1 190 ? 13.635 2.149 2.909 1.00 95.69 190 GLU A O 1
ATOM 1551 N N . PHE A 1 191 ? 12.709 3.995 3.774 1.00 95.88 191 PHE A N 1
ATOM 1552 C CA . PHE A 1 191 ? 11.590 4.020 2.821 1.00 95.88 191 PHE A CA 1
ATOM 1553 C C . PHE A 1 191 ? 12.046 4.190 1.381 1.00 95.88 191 PHE A C 1
ATOM 1555 O O . PHE A 1 191 ? 11.536 3.491 0.501 1.00 95.88 191 PHE A O 1
ATOM 1562 N N . MET A 1 192 ? 13.029 5.061 1.156 1.00 96.06 192 MET A N 1
ATOM 1563 C CA . MET A 1 192 ? 13.624 5.263 -0.160 1.00 96.06 192 MET A CA 1
ATOM 1564 C C . MET A 1 192 ? 14.374 4.014 -0.637 1.00 96.06 192 MET A C 1
ATOM 1566 O O . MET A 1 192 ? 14.202 3.588 -1.779 1.00 96.06 192 MET A O 1
ATOM 1570 N N . ASN A 1 193 ? 15.157 3.386 0.248 1.00 97.50 193 ASN A N 1
ATOM 1571 C CA . ASN A 1 193 ? 15.899 2.165 -0.067 1.00 97.50 193 ASN A CA 1
ATOM 1572 C C . ASN A 1 193 ? 14.951 1.012 -0.452 1.00 97.50 193 ASN A C 1
ATOM 1574 O O . ASN A 1 193 ? 15.180 0.319 -1.444 1.00 97.50 193 ASN A O 1
ATOM 1578 N N . ARG A 1 194 ? 13.858 0.825 0.304 1.00 97.69 194 ARG A N 1
ATOM 1579 C CA . ARG A 1 194 ? 12.817 -0.171 -0.003 1.00 97.69 194 ARG A CA 1
ATOM 1580 C C . ARG A 1 194 ? 12.122 0.133 -1.322 1.00 97.69 194 ARG A C 1
ATOM 1582 O O . ARG A 1 194 ? 11.953 -0.766 -2.139 1.00 97.69 194 ARG A O 1
ATOM 1589 N N . GLN A 1 195 ? 11.745 1.391 -1.551 1.00 96.81 195 GLN A N 1
ATOM 1590 C CA . GLN A 1 195 ? 11.031 1.771 -2.765 1.00 96.81 195 GLN A CA 1
ATOM 1591 C C . GLN A 1 195 ? 11.880 1.556 -4.021 1.00 96.81 195 GLN A C 1
ATOM 1593 O O . GLN A 1 195 ? 11.368 1.072 -5.029 1.00 96.81 195 GLN A O 1
ATOM 1598 N N . GLU A 1 196 ? 13.178 1.851 -3.972 1.00 97.12 196 GLU A N 1
ATOM 1599 C CA . GLU A 1 196 ? 14.065 1.542 -5.092 1.00 97.12 196 GLU A CA 1
ATOM 1600 C C . GLU A 1 196 ? 14.177 0.031 -5.349 1.00 97.12 196 GLU A C 1
ATOM 1602 O O . GLU A 1 196 ? 14.103 -0.401 -6.502 1.00 97.12 196 GLU A O 1
ATOM 1607 N N . ALA A 1 197 ? 14.268 -0.789 -4.297 1.00 97.38 197 ALA A N 1
ATOM 1608 C CA . ALA A 1 197 ? 14.237 -2.242 -4.449 1.00 97.38 197 ALA A CA 1
ATOM 1609 C C . ALA A 1 197 ? 12.910 -2.715 -5.078 1.00 97.38 197 ALA A C 1
ATOM 1611 O O . ALA A 1 197 ? 12.920 -3.535 -5.996 1.00 97.38 197 ALA A O 1
ATOM 1612 N N . PHE A 1 198 ? 11.768 -2.144 -4.677 1.00 96.94 198 PHE A N 1
ATOM 1613 C CA . PHE A 1 198 ? 10.468 -2.450 -5.287 1.00 96.94 198 PHE A CA 1
ATOM 1614 C C . PHE A 1 198 ? 10.403 -2.057 -6.763 1.00 96.94 198 PHE A C 1
ATOM 1616 O O . PHE A 1 198 ? 9.826 -2.782 -7.574 1.00 96.94 198 PHE A O 1
ATOM 1623 N N . ASN A 1 199 ? 11.050 -0.954 -7.144 1.00 95.69 199 ASN A N 1
ATOM 1624 C CA . ASN A 1 199 ? 11.137 -0.524 -8.539 1.00 95.69 199 ASN A CA 1
ATOM 1625 C C . ASN A 1 199 ? 11.917 -1.520 -9.419 1.00 95.69 199 ASN A C 1
ATOM 1627 O O . ASN A 1 199 ? 11.857 -1.415 -10.645 1.00 95.69 199 ASN A O 1
ATOM 1631 N N . CYS A 1 200 ? 12.599 -2.513 -8.841 1.00 96.38 200 CYS A N 1
ATOM 1632 C CA . CYS A 1 200 ? 13.285 -3.586 -9.563 1.00 96.38 200 CYS A CA 1
ATOM 1633 C C . CYS A 1 200 ? 12.393 -4.812 -9.846 1.00 96.38 200 CYS A C 1
ATOM 1635 O O . CYS A 1 200 ? 12.777 -5.655 -10.654 1.00 96.38 200 CYS A O 1
ATOM 1637 N N . ILE A 1 201 ? 11.195 -4.894 -9.255 1.00 96.88 201 ILE A N 1
ATOM 1638 C CA . ILE A 1 201 ? 10.243 -6.004 -9.445 1.00 96.88 201 ILE A CA 1
ATOM 1639 C C . ILE A 1 201 ? 9.653 -5.944 -10.852 1.00 96.88 201 ILE A C 1
ATOM 1641 O O . ILE A 1 201 ? 9.100 -4.916 -11.239 1.00 96.88 201 ILE A O 1
ATOM 1645 N N . GLU A 1 202 ? 9.757 -7.016 -11.624 1.00 96.94 202 GLU A N 1
ATOM 1646 C CA . GLU A 1 202 ? 9.182 -7.152 -12.964 1.00 96.94 202 GLU A CA 1
ATOM 1647 C C . GLU A 1 202 ? 8.364 -8.437 -13.079 1.00 96.94 202 GLU A C 1
ATOM 1649 O O . GLU A 1 202 ? 8.479 -9.336 -12.251 1.00 96.94 202 GLU A O 1
ATOM 1654 N N . VAL A 1 203 ? 7.555 -8.538 -14.130 1.00 96.75 203 VAL A N 1
ATOM 1655 C CA . VAL A 1 203 ? 6.762 -9.736 -14.414 1.00 96.75 203 VAL A CA 1
ATOM 1656 C C . VAL A 1 203 ? 7.389 -10.588 -15.513 1.00 96.75 203 VAL A C 1
ATOM 1658 O O . VAL A 1 203 ? 7.898 -10.074 -16.515 1.00 96.75 203 VAL A O 1
ATOM 1661 N N . ASP A 1 204 ? 7.356 -11.902 -15.319 1.00 95.50 204 ASP A N 1
ATOM 1662 C CA . ASP A 1 204 ? 7.751 -12.914 -16.293 1.00 95.50 204 ASP A CA 1
ATOM 1663 C C . ASP A 1 204 ? 6.512 -13.484 -16.992 1.00 95.50 204 ASP A C 1
ATOM 1665 O O . ASP A 1 204 ? 5.884 -14.443 -16.542 1.00 95.50 204 ASP A O 1
ATOM 1669 N N . ARG A 1 205 ? 6.175 -12.888 -18.137 1.00 93.38 205 ARG A N 1
ATOM 1670 C CA . ARG A 1 205 ? 4.997 -13.254 -18.938 1.00 93.38 205 ARG A CA 1
ATOM 1671 C C . ARG A 1 205 ? 5.110 -14.603 -19.645 1.00 93.38 205 ARG A C 1
ATOM 1673 O O . ARG A 1 205 ? 4.140 -15.027 -20.268 1.00 93.38 205 ARG A O 1
ATOM 1680 N N . SER A 1 206 ? 6.258 -15.276 -19.568 1.00 94.38 206 SER A N 1
ATOM 1681 C CA . SER A 1 206 ? 6.372 -16.647 -20.072 1.00 94.38 206 SER A CA 1
ATOM 1682 C C . SER A 1 206 ? 5.561 -17.640 -19.224 1.00 94.38 206 SER A C 1
ATOM 1684 O O . SER A 1 206 ? 5.132 -18.678 -19.733 1.00 94.38 206 SER A O 1
ATOM 1686 N N . GLN A 1 207 ? 5.275 -17.292 -17.963 1.00 94.00 207 GLN A N 1
ATOM 1687 C CA . GLN A 1 207 ? 4.479 -18.102 -17.045 1.00 94.00 207 GLN A CA 1
ATOM 1688 C C . GLN A 1 207 ? 2.980 -17.948 -17.337 1.00 94.00 207 GLN A C 1
ATOM 1690 O O . GLN A 1 207 ? 2.390 -16.885 -17.143 1.00 94.00 207 GLN A O 1
ATOM 1695 N N . LYS A 1 208 ? 2.333 -19.021 -17.801 1.00 93.75 208 LYS A N 1
ATOM 1696 C CA . LYS A 1 208 ? 0.887 -19.030 -18.071 1.00 93.75 208 LYS A CA 1
ATOM 1697 C C . LYS A 1 208 ? 0.087 -19.265 -16.788 1.00 93.75 208 LYS A C 1
ATOM 1699 O O . LYS A 1 208 ? 0.502 -20.035 -15.931 1.00 93.75 208 LYS A O 1
ATOM 1704 N N . GLY A 1 209 ? -1.090 -18.644 -16.690 1.00 93.81 209 GLY A N 1
ATOM 1705 C CA . GLY A 1 209 ? -2.034 -18.862 -15.583 1.00 93.81 209 GLY A CA 1
ATOM 1706 C C . GLY A 1 209 ? -1.673 -18.167 -14.265 1.00 93.81 209 GLY A C 1
ATOM 1707 O O . GLY A 1 209 ? -2.323 -18.420 -13.256 1.00 93.81 209 GLY A O 1
ATOM 1708 N N . VAL A 1 210 ? -0.662 -17.295 -14.259 1.00 96.31 210 VAL A N 1
ATOM 1709 C CA . VAL A 1 210 ? -0.264 -16.530 -13.072 1.00 96.31 210 VAL A CA 1
ATOM 1710 C C . VAL A 1 210 ? -1.122 -15.273 -12.938 1.00 96.31 210 VAL A C 1
ATOM 1712 O O . VAL A 1 210 ? -1.229 -14.484 -13.879 1.00 96.31 210 VAL A O 1
ATOM 1715 N N . ASP A 1 211 ? -1.674 -15.038 -11.746 1.00 95.94 211 ASP A N 1
ATOM 1716 C CA . ASP A 1 211 ? -2.173 -13.713 -11.377 1.00 95.94 211 ASP A CA 1
ATOM 1717 C C . ASP A 1 211 ? -0.989 -12.807 -11.036 1.00 95.94 211 ASP A C 1
ATOM 1719 O O . ASP A 1 211 ? -0.498 -12.752 -9.904 1.00 95.94 211 ASP A O 1
ATOM 1723 N N . PHE A 1 212 ? -0.502 -12.103 -12.050 1.00 95.88 212 PHE A N 1
ATOM 1724 C CA . PHE A 1 212 ? 0.657 -11.245 -11.886 1.00 95.88 212 PHE A CA 1
ATOM 1725 C C . PHE A 1 212 ? 0.398 -10.015 -11.003 1.00 95.88 212 PHE A C 1
ATOM 1727 O O . PHE A 1 212 ? 1.350 -9.472 -10.441 1.00 95.88 212 PHE A O 1
ATOM 1734 N N . SER A 1 213 ? -0.858 -9.573 -10.863 1.00 94.25 213 SER A N 1
ATOM 1735 C CA . SER A 1 213 ? -1.199 -8.462 -9.971 1.00 94.25 213 SER A CA 1
ATOM 1736 C C . SER A 1 213 ? -0.980 -8.891 -8.522 1.00 94.25 213 SER A C 1
ATOM 1738 O O . SER A 1 213 ? -0.194 -8.272 -7.800 1.00 94.25 213 SER A O 1
ATOM 1740 N N . LEU A 1 214 ? -1.561 -10.033 -8.134 1.00 96.94 214 LEU A N 1
ATOM 1741 C CA . LEU A 1 214 ? -1.364 -10.615 -6.809 1.00 96.94 214 LEU A CA 1
ATOM 1742 C C . LEU A 1 214 ? 0.107 -10.957 -6.551 1.00 96.94 214 LEU A C 1
ATOM 1744 O O . LEU A 1 214 ? 0.647 -10.578 -5.512 1.00 96.94 214 LEU A O 1
ATOM 1748 N N . ALA A 1 215 ? 0.775 -11.619 -7.502 1.00 97.25 215 ALA A N 1
ATOM 1749 C CA . ALA A 1 215 ? 2.181 -12.000 -7.374 1.00 97.25 215 ALA A CA 1
ATOM 1750 C C . ALA A 1 215 ? 3.087 -10.777 -7.154 1.00 97.25 215 ALA A C 1
ATOM 1752 O O . ALA A 1 215 ? 4.006 -10.814 -6.334 1.00 97.25 215 ALA A O 1
ATOM 1753 N N . LYS A 1 216 ? 2.800 -9.656 -7.824 1.00 96.25 216 LYS A N 1
ATOM 1754 C CA . LYS A 1 216 ? 3.565 -8.420 -7.651 1.00 96.25 216 LYS A CA 1
ATOM 1755 C C . LYS A 1 216 ? 3.332 -7.793 -6.280 1.00 96.25 216 LYS A C 1
ATOM 1757 O O . LYS A 1 216 ? 4.293 -7.388 -5.629 1.00 96.25 216 LYS A O 1
ATOM 1762 N N . VAL A 1 217 ? 2.084 -7.706 -5.821 1.00 97.00 217 VAL A N 1
ATOM 1763 C CA . VAL A 1 217 ? 1.787 -7.147 -4.492 1.00 97.00 217 VAL A CA 1
ATOM 1764 C C . VAL A 1 217 ? 2.390 -8.031 -3.393 1.00 97.00 217 VAL A C 1
ATOM 1766 O O . VAL A 1 217 ? 3.019 -7.506 -2.475 1.00 97.00 217 VAL A O 1
ATOM 1769 N N . GLN A 1 218 ? 2.312 -9.358 -3.536 1.00 97.62 218 GLN A N 1
ATOM 1770 C CA . GLN A 1 218 ? 2.980 -10.321 -2.655 1.00 97.62 218 GLN A CA 1
ATOM 1771 C C . GLN A 1 218 ? 4.505 -10.131 -2.639 1.00 97.62 218 GLN A C 1
ATOM 1773 O O . GLN A 1 218 ? 5.114 -10.143 -1.571 1.00 97.62 218 GLN A O 1
ATOM 1778 N N . SER A 1 219 ? 5.121 -9.906 -3.805 1.00 97.00 219 SER A N 1
ATOM 1779 C CA . SER A 1 219 ? 6.557 -9.641 -3.930 1.00 97.00 219 SER A CA 1
ATOM 1780 C C . SER A 1 219 ? 6.977 -8.414 -3.117 1.00 97.00 219 SER A C 1
ATOM 1782 O O . SER A 1 219 ? 7.934 -8.498 -2.358 1.00 97.00 219 SER A O 1
ATOM 1784 N N . ILE A 1 220 ? 6.228 -7.308 -3.182 1.00 96.50 220 ILE A N 1
ATOM 1785 C CA . ILE A 1 220 ? 6.503 -6.106 -2.373 1.00 96.50 220 ILE A CA 1
ATOM 1786 C C . ILE A 1 220 ? 6.334 -6.415 -0.874 1.00 96.50 220 ILE A C 1
ATOM 1788 O O . ILE A 1 220 ? 7.157 -6.021 -0.050 1.00 96.50 220 ILE A O 1
ATOM 1792 N N . ALA A 1 221 ? 5.283 -7.148 -0.510 1.00 96.88 221 ALA A N 1
ATOM 1793 C CA . ALA A 1 221 ? 4.927 -7.422 0.879 1.00 96.88 221 ALA A CA 1
ATOM 1794 C C . ALA A 1 221 ? 5.868 -8.405 1.600 1.00 96.88 221 ALA A C 1
ATOM 1796 O O . ALA A 1 221 ? 5.950 -8.395 2.831 1.00 96.88 221 ALA A O 1
ATOM 1797 N N . ASN A 1 222 ? 6.634 -9.204 0.849 1.00 94.94 222 ASN A N 1
ATOM 1798 C CA . ASN A 1 222 ? 7.645 -10.113 1.393 1.00 94.94 222 ASN A CA 1
ATOM 1799 C C . ASN A 1 222 ? 8.725 -9.403 2.227 1.00 94.94 222 ASN A C 1
ATOM 1801 O O . ASN A 1 222 ? 9.306 -10.032 3.107 1.00 94.94 222 ASN A O 1
ATOM 1805 N N . VAL A 1 223 ? 8.970 -8.102 2.015 1.00 94.31 223 VAL A N 1
ATOM 1806 C CA . VAL A 1 223 ? 9.941 -7.330 2.819 1.00 94.31 223 VAL A CA 1
ATOM 1807 C C . VAL A 1 223 ? 9.603 -7.306 4.317 1.00 94.31 223 VAL A C 1
ATOM 1809 O O . VAL A 1 223 ? 10.505 -7.233 5.146 1.00 94.31 223 VAL A O 1
ATOM 1812 N N . HIS A 1 224 ? 8.315 -7.417 4.651 1.00 93.62 224 HIS A N 1
ATOM 1813 C CA . HIS A 1 224 ? 7.787 -7.483 6.016 1.00 93.62 224 HIS A CA 1
ATOM 1814 C C . HIS A 1 224 ? 7.169 -8.854 6.320 1.00 93.62 224 HIS A C 1
ATOM 1816 O O . HIS A 1 224 ? 6.362 -8.982 7.236 1.00 93.62 224 HIS A O 1
ATOM 1822 N N . PHE A 1 225 ? 7.528 -9.879 5.539 1.00 92.94 225 PHE A N 1
ATOM 1823 C CA . PHE A 1 225 ? 7.066 -11.256 5.722 1.00 92.94 225 PHE A CA 1
ATOM 1824 C C . PHE A 1 225 ? 5.541 -11.405 5.749 1.00 92.94 225 PHE A C 1
ATOM 1826 O O . PHE A 1 225 ? 5.003 -12.268 6.444 1.00 92.94 225 PHE A O 1
ATOM 1833 N N . PHE A 1 226 ? 4.831 -10.589 4.973 1.00 95.75 226 PHE A N 1
ATOM 1834 C CA . PHE A 1 226 ? 3.392 -10.741 4.833 1.00 95.75 226 PHE A CA 1
ATOM 1835 C C . PHE A 1 226 ? 3.027 -11.811 3.812 1.00 95.75 226 PHE A C 1
ATOM 1837 O O . PHE A 1 226 ? 3.734 -12.046 2.831 1.00 95.75 226 PHE A O 1
ATOM 1844 N N . LYS A 1 227 ? 1.876 -12.428 4.034 1.00 95.81 227 LYS A N 1
ATOM 1845 C CA . LYS A 1 227 ? 1.099 -13.188 3.069 1.00 95.81 227 LYS A CA 1
ATOM 1846 C C . LYS A 1 227 ? -0.085 -12.328 2.641 1.00 95.81 227 LYS A C 1
ATOM 1848 O O . LYS A 1 227 ? -0.709 -11.671 3.472 1.00 95.81 227 LYS A O 1
ATOM 1853 N N . ILE A 1 228 ? -0.374 -12.341 1.345 1.00 96.44 228 ILE A N 1
ATOM 1854 C CA . ILE A 1 228 ? -1.420 -11.530 0.740 1.00 96.44 228 ILE A CA 1
ATOM 1855 C C . ILE A 1 228 ? -2.446 -12.399 0.021 1.00 96.44 228 ILE A C 1
ATOM 1857 O O . ILE A 1 228 ? -2.104 -13.358 -0.668 1.00 96.44 228 ILE A O 1
ATOM 1861 N N . SER A 1 229 ? -3.716 -12.030 0.162 1.00 97.19 229 SER A N 1
ATOM 1862 C CA . SER A 1 229 ? -4.846 -12.582 -0.586 1.00 97.19 229 SER A CA 1
ATOM 1863 C C . SER A 1 229 ? -5.754 -11.456 -1.082 1.00 97.19 229 SER A C 1
ATOM 1865 O O . SER A 1 229 ? -5.680 -10.326 -0.600 1.00 97.19 229 SER A O 1
ATOM 1867 N N . HIS A 1 230 ? -6.600 -11.731 -2.074 1.00 97.31 230 HIS A N 1
ATOM 1868 C CA . HIS A 1 230 ? -7.636 -10.777 -2.470 1.00 97.31 230 HIS A CA 1
ATOM 1869 C C . HIS A 1 230 ? -8.713 -10.681 -1.389 1.00 97.31 230 HIS A C 1
ATOM 1871 O O . HIS A 1 230 ? -9.257 -11.704 -0.980 1.00 97.31 230 HIS A O 1
ATOM 1877 N N . SER A 1 231 ? -9.055 -9.457 -0.986 1.00 97.19 231 SER A N 1
ATOM 1878 C CA . SER A 1 231 ? -10.200 -9.187 -0.099 1.00 97.19 231 SER A CA 1
ATOM 1879 C C . SER A 1 231 ? -11.399 -8.626 -0.853 1.00 97.19 231 SER A C 1
ATOM 1881 O O . SER A 1 231 ? -12.505 -8.626 -0.325 1.00 97.19 231 SER A O 1
ATOM 1883 N N . SER A 1 232 ? -11.174 -8.118 -2.066 1.00 97.69 232 SER A N 1
ATOM 1884 C CA . SER A 1 232 ? -12.198 -7.530 -2.924 1.00 97.69 232 SER A CA 1
ATOM 1885 C C . SER A 1 232 ? -11.972 -7.917 -4.380 1.00 97.69 232 SER A C 1
ATOM 1887 O O . SER A 1 232 ? -10.858 -8.274 -4.787 1.00 97.69 232 SER A O 1
ATOM 1889 N N . SER A 1 233 ? -13.009 -7.743 -5.197 1.00 96.44 233 SER A N 1
ATOM 1890 C CA . SER A 1 233 ? -12.814 -7.647 -6.647 1.00 96.44 233 SER A CA 1
ATOM 1891 C C . SER A 1 233 ? -12.051 -6.360 -6.994 1.00 96.44 233 SER A C 1
ATOM 1893 O O . SER A 1 233 ? -11.975 -5.427 -6.189 1.00 96.44 233 SER A O 1
ATOM 1895 N N . GLU A 1 234 ? -11.456 -6.292 -8.189 1.00 96.56 234 GLU A N 1
ATOM 1896 C CA . GLU A 1 234 ? -11.002 -4.999 -8.718 1.00 96.56 234 GLU A CA 1
ATOM 1897 C C . GLU A 1 234 ? -12.202 -4.182 -9.186 1.00 96.56 234 GLU A C 1
ATOM 1899 O O . GLU A 1 234 ? -13.077 -4.691 -9.886 1.00 96.56 234 GLU A O 1
ATOM 1904 N N . PHE A 1 235 ? -12.210 -2.902 -8.836 1.00 96.44 235 PHE A N 1
ATOM 1905 C CA . PHE A 1 235 ? -13.203 -1.946 -9.297 1.00 96.44 235 PHE A CA 1
ATOM 1906 C C . PHE A 1 235 ? -12.531 -0.691 -9.845 1.00 96.44 235 PHE A C 1
ATOM 1908 O O . PHE A 1 235 ? -11.391 -0.369 -9.519 1.00 96.44 235 PHE A O 1
ATOM 1915 N N . THR A 1 236 ? -13.247 0.025 -10.709 1.00 96.12 236 THR A N 1
ATOM 1916 C CA . THR A 1 236 ? -12.740 1.238 -11.357 1.00 96.12 236 THR A CA 1
ATOM 1917 C C . THR A 1 236 ? -13.399 2.479 -10.763 1.00 96.12 236 THR A C 1
ATOM 1919 O O . THR A 1 236 ? -14.629 2.579 -10.709 1.00 96.12 236 THR A O 1
ATOM 1922 N N . TYR A 1 237 ? -12.586 3.454 -10.358 1.00 94.06 237 TYR A N 1
ATOM 1923 C CA . TYR A 1 237 ? -13.065 4.798 -10.059 1.00 94.06 237 TYR A CA 1
ATOM 1924 C C . TYR A 1 237 ? -13.554 5.474 -11.344 1.00 94.06 237 TYR A C 1
ATOM 1926 O O . TYR A 1 237 ? -12.775 5.687 -12.277 1.00 94.06 237 TYR A O 1
ATOM 1934 N N . ASN A 1 238 ? -14.842 5.815 -11.388 1.00 93.06 238 ASN A N 1
ATOM 1935 C CA . ASN A 1 238 ? -15.478 6.458 -12.529 1.00 93.06 238 ASN A CA 1
ATOM 1936 C C . ASN A 1 238 ? -16.002 7.846 -12.127 1.00 93.06 238 ASN A C 1
ATOM 1938 O O . ASN A 1 238 ? -17.029 7.960 -11.460 1.00 93.06 238 ASN A O 1
ATOM 1942 N N . ASP A 1 239 ? -15.294 8.894 -12.552 1.00 91.88 239 ASP A N 1
ATOM 1943 C CA . ASP A 1 239 ? -15.653 10.294 -12.271 1.00 91.88 239 ASP A CA 1
ATOM 1944 C C . ASP A 1 239 ? -16.945 10.725 -12.990 1.00 91.88 239 ASP A C 1
ATOM 1946 O O . ASP A 1 239 ? -17.650 11.606 -12.504 1.00 91.88 239 ASP A O 1
ATOM 1950 N N . ASP A 1 240 ? -17.310 10.050 -14.087 1.00 94.88 240 ASP A N 1
ATOM 1951 C CA . ASP A 1 240 ? -18.567 10.284 -14.810 1.00 94.88 240 ASP A CA 1
ATOM 1952 C C . ASP A 1 240 ? -19.761 9.606 -14.117 1.00 94.88 240 ASP A C 1
ATOM 1954 O O . ASP A 1 240 ? -20.916 9.980 -14.328 1.00 94.88 240 ASP A O 1
ATOM 1958 N N . ASN A 1 241 ? -19.505 8.610 -13.258 1.00 95.06 241 ASN A N 1
ATOM 1959 C CA . ASN A 1 241 ? -20.534 7.926 -12.477 1.00 95.06 241 ASN A CA 1
ATOM 1960 C C . ASN A 1 241 ? -20.108 7.707 -11.010 1.00 95.06 241 ASN A C 1
ATOM 1962 O O . ASN A 1 241 ? -19.981 6.564 -10.548 1.00 95.06 241 ASN A O 1
ATOM 1966 N N . PRO A 1 242 ? -19.940 8.798 -10.236 1.00 93.19 242 PRO A N 1
ATOM 1967 C CA . PRO A 1 242 ? -19.436 8.733 -8.867 1.00 93.19 242 PRO A CA 1
ATOM 1968 C C . PRO A 1 242 ? -20.379 7.964 -7.936 1.00 93.19 242 PRO A C 1
ATOM 1970 O O . PRO A 1 242 ? -19.927 7.305 -7.001 1.00 93.19 242 PRO A O 1
ATOM 1973 N N . LYS A 1 243 ? -21.693 7.994 -8.204 1.00 95.50 243 LYS A N 1
ATOM 1974 C CA . LYS A 1 243 ? -22.692 7.246 -7.430 1.00 95.50 243 LYS A CA 1
ATOM 1975 C C . LYS A 1 243 ? -22.480 5.738 -7.561 1.00 95.50 243 LYS A C 1
ATOM 1977 O O . LYS A 1 243 ? -22.513 5.038 -6.554 1.00 95.50 243 LYS A O 1
ATOM 1982 N N . ASN A 1 244 ? -22.230 5.242 -8.774 1.00 96.00 244 ASN A N 1
ATOM 1983 C CA . ASN A 1 244 ? -21.958 3.824 -8.987 1.00 96.00 244 ASN A CA 1
ATOM 1984 C C . ASN A 1 244 ? -20.653 3.391 -8.312 1.00 96.00 244 ASN A C 1
ATOM 1986 O O . ASN A 1 244 ? -20.642 2.393 -7.599 1.00 96.00 244 ASN A O 1
ATOM 1990 N N . THR A 1 245 ? -19.576 4.171 -8.456 1.00 94.88 245 THR A N 1
ATOM 1991 C CA . THR A 1 245 ? -18.315 3.880 -7.757 1.00 94.88 245 THR A CA 1
ATOM 1992 C C . THR A 1 245 ? -18.503 3.864 -6.239 1.00 94.88 245 THR A C 1
ATOM 1994 O O . THR A 1 245 ? -17.994 2.960 -5.582 1.00 94.88 245 THR A O 1
ATOM 1997 N N . LYS A 1 246 ? -19.272 4.805 -5.671 1.00 96.31 246 LYS A N 1
ATOM 1998 C CA . LYS A 1 246 ? -19.578 4.815 -4.233 1.00 96.31 246 LYS A CA 1
ATOM 1999 C C . LYS A 1 246 ? -20.365 3.571 -3.799 1.00 96.31 246 LYS A C 1
ATOM 2001 O O . LYS A 1 246 ? -20.075 3.022 -2.742 1.00 96.31 246 LYS A O 1
ATOM 2006 N N . ASN A 1 247 ? -21.315 3.105 -4.611 1.00 97.50 247 ASN A N 1
ATOM 2007 C CA . ASN A 1 247 ? -22.083 1.889 -4.328 1.00 97.50 247 ASN A CA 1
ATOM 2008 C C . ASN A 1 247 ? -21.211 0.626 -4.366 1.00 97.50 247 ASN A C 1
ATOM 2010 O O . ASN A 1 247 ? -21.306 -0.197 -3.460 1.00 97.50 247 ASN A O 1
ATOM 2014 N N . ILE A 1 248 ? -20.340 0.492 -5.373 1.00 97.50 248 ILE A N 1
ATOM 2015 C CA . ILE A 1 248 ? -19.396 -0.633 -5.463 1.00 97.50 248 ILE A CA 1
ATOM 2016 C C . ILE A 1 248 ? -18.458 -0.618 -4.254 1.00 97.50 248 ILE A C 1
ATOM 2018 O O . ILE A 1 248 ? -18.316 -1.626 -3.574 1.00 97.50 248 ILE A O 1
ATOM 2022 N N . LEU A 1 249 ? -17.887 0.543 -3.920 1.00 97.06 249 LEU A N 1
ATOM 2023 C CA . LEU A 1 249 ? -17.031 0.690 -2.743 1.00 97.06 249 LEU A CA 1
ATOM 2024 C C . LEU A 1 249 ? -17.755 0.294 -1.448 1.00 97.06 249 LEU A C 1
ATOM 2026 O O . LEU A 1 249 ? -17.164 -0.374 -0.601 1.00 97.06 249 LEU A O 1
ATOM 2030 N N . ALA A 1 250 ? -19.026 0.686 -1.299 1.00 97.06 250 ALA A N 1
ATOM 2031 C CA . ALA A 1 250 ? -19.848 0.300 -0.156 1.00 97.06 250 ALA A CA 1
ATOM 2032 C C . ALA A 1 250 ? -19.973 -1.221 -0.028 1.00 97.06 250 ALA A C 1
ATOM 2034 O O . ALA A 1 250 ? -19.795 -1.752 1.067 1.00 97.06 250 ALA A O 1
ATOM 2035 N N . GLN A 1 251 ? -20.226 -1.904 -1.146 1.00 97.44 251 GLN A N 1
ATOM 2036 C CA . GLN A 1 251 ? -20.333 -3.359 -1.203 1.00 97.44 251 GLN A CA 1
ATOM 2037 C C . GLN A 1 251 ? -19.001 -4.049 -0.881 1.00 97.44 251 GLN A C 1
ATOM 2039 O O . GLN A 1 251 ? -18.979 -4.994 -0.094 1.00 97.44 251 GLN A O 1
ATOM 2044 N N . GLU A 1 252 ? -17.886 -3.579 -1.447 1.00 97.69 252 GLU A N 1
ATOM 2045 C CA . GLU A 1 252 ? -16.577 -4.174 -1.161 1.00 97.69 252 GLU A CA 1
ATOM 2046 C C . GLU A 1 252 ? -16.222 -4.003 0.325 1.00 97.69 252 GLU A C 1
ATOM 2048 O O . GLU A 1 252 ? -15.923 -4.986 0.996 1.00 97.69 252 GLU A O 1
ATOM 2053 N N . ILE A 1 253 ? -16.357 -2.793 0.893 1.00 96.56 253 ILE A N 1
ATOM 2054 C CA . ILE A 1 253 ? -16.040 -2.525 2.310 1.00 96.56 253 ILE A CA 1
ATOM 2055 C C . ILE A 1 253 ? -16.962 -3.289 3.274 1.00 96.56 253 ILE A C 1
ATOM 2057 O O . ILE A 1 253 ? -16.498 -3.749 4.329 1.00 96.56 253 ILE A O 1
ATOM 2061 N N . SER A 1 254 ? -18.253 -3.448 2.955 1.00 95.25 254 SER A N 1
ATOM 2062 C CA . SER A 1 254 ? -19.159 -4.223 3.813 1.00 95.25 254 SER A CA 1
ATOM 2063 C C . SER A 1 254 ? -18.737 -5.689 3.897 1.00 95.25 254 SER A C 1
ATOM 2065 O O . SER A 1 254 ? -18.825 -6.273 4.975 1.00 95.25 254 SER A O 1
ATOM 2067 N N . ASN A 1 255 ? -18.208 -6.238 2.800 1.00 96.38 255 ASN A N 1
ATOM 2068 C CA . ASN A 1 255 ? -17.776 -7.631 2.694 1.00 96.38 255 ASN A CA 1
ATOM 2069 C C . ASN A 1 255 ? -16.363 -7.893 3.237 1.00 96.38 255 ASN A C 1
ATOM 2071 O O . ASN A 1 255 ? -16.019 -9.050 3.476 1.00 96.38 255 ASN A O 1
ATOM 2075 N N . LEU A 1 256 ? -15.548 -6.854 3.463 1.00 96.75 256 LEU A N 1
ATOM 2076 C CA . LEU A 1 256 ? -14.214 -7.033 4.044 1.00 96.75 256 LEU A CA 1
ATOM 2077 C C . LEU A 1 256 ? -14.302 -7.668 5.442 1.00 96.75 256 LEU A C 1
ATOM 2079 O O . LEU A 1 256 ? -15.061 -7.168 6.281 1.00 96.75 256 LEU A O 1
ATOM 2083 N N . PRO A 1 257 ? -13.503 -8.702 5.751 1.00 96.12 257 PRO A N 1
ATOM 2084 C CA . PRO A 1 257 ? -13.393 -9.195 7.116 1.00 96.12 257 PRO A CA 1
ATOM 2085 C C . PRO A 1 257 ? -12.689 -8.168 8.017 1.00 96.12 257 PRO A C 1
ATOM 2087 O O . PRO A 1 257 ? -12.002 -7.256 7.544 1.00 96.12 257 PRO A O 1
ATOM 2090 N N . THR A 1 258 ? -12.841 -8.323 9.331 1.00 95.44 258 THR A N 1
ATOM 2091 C CA . THR A 1 258 ? -11.996 -7.635 10.318 1.00 95.44 258 THR A CA 1
ATOM 2092 C C . THR A 1 258 ? -10.528 -7.965 10.045 1.00 95.44 258 THR A C 1
ATOM 2094 O O . THR A 1 258 ? -10.191 -9.121 9.794 1.00 95.44 258 THR A O 1
ATOM 2097 N N . GLY A 1 259 ? -9.655 -6.962 10.074 1.00 96.19 259 GLY A N 1
ATOM 2098 C CA . GLY A 1 259 ? -8.232 -7.135 9.803 1.00 96.19 259 GLY A CA 1
ATOM 2099 C C . GLY A 1 259 ? -7.579 -5.931 9.133 1.00 96.19 259 GLY A C 1
ATOM 2100 O O . GLY A 1 259 ? -8.170 -4.855 8.998 1.00 96.19 259 GLY A O 1
ATOM 2101 N N . VAL A 1 260 ? -6.331 -6.136 8.715 1.00 98.06 260 VAL A N 1
ATOM 2102 C CA . VAL A 1 260 ? -5.514 -5.138 8.024 1.00 98.06 260 VAL A CA 1
ATOM 2103 C C . VAL A 1 260 ? -5.565 -5.407 6.527 1.00 98.06 260 VAL A C 1
ATOM 2105 O O . VAL A 1 260 ? -5.230 -6.497 6.067 1.00 98.06 260 VAL A O 1
ATOM 2108 N N . HIS A 1 261 ? -5.955 -4.392 5.765 1.00 98.56 261 HIS A N 1
ATOM 2109 C CA . HIS A 1 261 ? -6.119 -4.462 4.321 1.00 98.56 261 HIS A CA 1
ATOM 2110 C C . HIS A 1 261 ? -5.229 -3.430 3.637 1.00 98.56 261 HIS A C 1
ATOM 2112 O O . HIS A 1 261 ? -5.207 -2.256 4.003 1.00 98.56 261 HIS A O 1
ATOM 2118 N N . LEU A 1 262 ? -4.514 -3.851 2.605 1.00 98.38 262 LEU A N 1
ATOM 2119 C CA . LEU A 1 262 ? -3.830 -2.968 1.678 1.00 98.38 262 LEU A CA 1
ATOM 2120 C C . LEU A 1 262 ? -4.815 -2.540 0.591 1.00 98.38 262 LEU A C 1
ATOM 2122 O O . LEU A 1 262 ? -5.353 -3.373 -0.135 1.00 98.38 262 LEU A O 1
ATOM 2126 N N . LEU A 1 263 ? -5.026 -1.234 0.453 1.00 98.31 263 LEU A N 1
ATOM 2127 C CA . LEU A 1 263 ? -5.812 -0.641 -0.621 1.00 98.31 263 LEU A CA 1
ATOM 2128 C C . LEU A 1 263 ? -4.857 -0.112 -1.691 1.00 98.31 263 LEU A C 1
ATOM 2130 O O . LEU A 1 263 ? -4.168 0.889 -1.477 1.00 98.31 263 LEU A O 1
ATOM 2134 N N . ARG A 1 264 ? -4.810 -0.775 -2.850 1.00 97.12 264 ARG A N 1
ATOM 2135 C CA . ARG A 1 264 ? -3.959 -0.360 -3.975 1.00 97.12 264 ARG A CA 1
ATOM 2136 C C . ARG A 1 264 ? -4.818 0.230 -5.077 1.00 97.12 264 ARG A C 1
ATOM 2138 O O . ARG A 1 264 ? -5.764 -0.418 -5.510 1.00 97.12 264 ARG A O 1
ATOM 2145 N N . SER A 1 265 ? -4.470 1.428 -5.540 1.00 96.81 265 SER A N 1
ATOM 2146 C CA . SER A 1 265 ? -5.056 2.052 -6.731 1.00 96.81 265 SER A CA 1
ATOM 2147 C C . SER A 1 265 ? -3.977 2.285 -7.781 1.00 96.81 265 SER A C 1
ATOM 2149 O O . SER A 1 265 ? -2.961 2.900 -7.468 1.00 96.81 265 SER A O 1
ATOM 2151 N N . ILE A 1 266 ? -4.176 1.820 -9.013 1.00 96.00 266 ILE A N 1
ATOM 2152 C CA . ILE A 1 266 ? -3.163 1.880 -10.074 1.00 96.00 266 ILE A CA 1
ATOM 2153 C C . ILE A 1 266 ? -3.697 2.463 -11.385 1.00 96.00 266 ILE A C 1
ATOM 2155 O O . ILE A 1 266 ? -4.907 2.569 -11.616 1.00 96.00 266 ILE A O 1
ATOM 2159 N N . ILE A 1 267 ? -2.754 2.848 -12.241 1.00 95.56 267 ILE A N 1
ATOM 2160 C CA . ILE A 1 267 ? -2.927 2.936 -13.690 1.00 95.56 267 ILE A CA 1
ATOM 2161 C C . ILE A 1 267 ? -2.268 1.685 -14.264 1.00 95.56 267 ILE A C 1
ATOM 2163 O O . ILE A 1 267 ? -1.036 1.601 -14.265 1.00 95.56 267 ILE A O 1
ATOM 2167 N N . SER A 1 268 ? -3.061 0.709 -14.713 1.00 91.75 268 SER A N 1
ATOM 2168 C CA . SER A 1 268 ? -2.492 -0.477 -15.360 1.00 91.75 268 SER A CA 1
ATOM 2169 C C . SER A 1 268 ? -1.758 -0.099 -16.638 1.00 91.75 268 SER A C 1
ATOM 2171 O O . SER A 1 268 ? -2.146 0.820 -17.358 1.00 91.75 268 SER A O 1
ATOM 2173 N N . SER A 1 269 ? -0.693 -0.834 -16.927 1.00 92.44 269 SER A N 1
ATOM 2174 C CA . SER A 1 269 ? 0.104 -0.653 -18.134 1.00 92.44 269 SER A CA 1
ATOM 2175 C C . SER A 1 269 ? 0.567 -2.007 -18.641 1.00 92.44 269 SER A C 1
ATOM 2177 O O . SER A 1 269 ? 0.936 -2.872 -17.849 1.00 92.44 269 SER A O 1
ATOM 2179 N N . ASP A 1 270 ? 0.607 -2.187 -19.959 1.00 90.25 270 ASP A N 1
ATOM 2180 C CA . ASP A 1 270 ? 1.130 -3.406 -20.575 1.00 90.25 270 ASP A CA 1
ATOM 2181 C C . ASP A 1 270 ? 2.669 -3.392 -20.658 1.00 90.25 270 ASP A C 1
ATOM 2183 O O . ASP A 1 270 ? 3.274 -3.643 -21.694 1.00 90.25 270 ASP A O 1
ATOM 2187 N N . ASN A 1 271 ? 3.325 -3.044 -19.550 1.00 90.38 271 ASN A N 1
ATOM 2188 C CA . ASN A 1 271 ? 4.779 -3.019 -19.427 1.00 90.38 271 ASN A CA 1
ATOM 2189 C C . ASN A 1 271 ? 5.274 -4.212 -18.582 1.00 90.38 271 ASN A C 1
ATOM 2191 O O . ASN A 1 271 ? 4.502 -5.066 -18.130 1.00 90.38 271 ASN A O 1
ATOM 2195 N N . ASN A 1 272 ? 6.586 -4.278 -18.350 1.00 92.06 272 ASN A N 1
ATOM 2196 C CA . ASN A 1 272 ? 7.208 -5.280 -17.477 1.00 92.06 272 ASN A CA 1
ATOM 2197 C C . ASN A 1 272 ? 6.903 -5.069 -15.981 1.00 92.06 272 ASN A C 1
ATOM 2199 O O . ASN A 1 272 ? 7.295 -5.901 -15.170 1.00 92.06 272 ASN A O 1
ATOM 2203 N N . LYS A 1 273 ? 6.215 -3.986 -15.604 1.00 90.88 273 LYS A N 1
ATOM 2204 C CA . LYS A 1 273 ? 5.794 -3.668 -14.234 1.00 90.88 273 LYS A CA 1
ATOM 2205 C C . LYS A 1 273 ? 4.294 -3.866 -14.001 1.00 90.88 273 LYS A C 1
ATOM 2207 O O . LYS A 1 273 ? 3.900 -3.842 -12.844 1.00 90.88 273 LYS A O 1
ATOM 2212 N N . LEU A 1 274 ? 3.468 -4.033 -15.034 1.00 90.75 274 LEU A N 1
ATOM 2213 C CA . LEU A 1 274 ? 1.993 -4.037 -14.992 1.00 90.75 274 LEU A CA 1
ATOM 2214 C C . LEU A 1 274 ? 1.315 -2.737 -14.544 1.00 90.75 274 LEU A C 1
ATOM 2216 O O . LEU A 1 274 ? 0.091 -2.661 -14.503 1.00 90.75 274 LEU A O 1
ATOM 2220 N N . GLU A 1 275 ? 2.078 -1.695 -14.229 1.00 92.50 275 GLU A N 1
ATOM 2221 C CA . GLU A 1 275 ? 1.536 -0.405 -13.816 1.00 92.50 275 GLU A CA 1
ATOM 2222 C C . GLU A 1 275 ? 2.427 0.728 -14.331 1.00 92.50 275 GLU A C 1
ATOM 2224 O O . GLU A 1 275 ? 3.648 0.581 -14.440 1.00 92.50 275 GLU A O 1
ATOM 2229 N N . GLU A 1 276 ? 1.810 1.856 -14.671 1.00 92.25 276 GLU A N 1
ATOM 2230 C CA . GLU A 1 276 ? 2.512 3.113 -14.948 1.00 92.25 276 GLU A CA 1
ATOM 2231 C C . GLU A 1 276 ? 2.703 3.909 -13.652 1.00 92.25 276 GLU A C 1
ATOM 2233 O O . GLU A 1 276 ? 3.773 4.455 -13.385 1.00 92.25 276 GLU A O 1
ATOM 2238 N N . ARG A 1 277 ? 1.644 3.964 -12.837 1.00 91.75 277 ARG A N 1
ATOM 2239 C CA . ARG A 1 277 ? 1.594 4.666 -11.552 1.00 91.75 277 ARG A CA 1
ATOM 2240 C C . ARG A 1 277 ? 0.732 3.890 -10.575 1.00 91.75 277 ARG A C 1
ATOM 2242 O O . ARG A 1 277 ? -0.208 3.205 -10.977 1.00 91.75 277 ARG A O 1
ATOM 2249 N N . GLY A 1 278 ? 1.014 4.060 -9.292 1.00 93.44 278 GLY A N 1
ATOM 2250 C CA . GLY A 1 278 ? 0.231 3.460 -8.227 1.00 93.44 278 GLY A CA 1
ATOM 2251 C C . GLY A 1 278 ? 0.218 4.320 -6.975 1.00 93.44 278 GLY A C 1
ATOM 2252 O O . GLY A 1 278 ? 1.111 5.135 -6.750 1.00 93.44 278 GLY A O 1
ATOM 2253 N N . HIS A 1 279 ? -0.807 4.110 -6.161 1.00 96.19 279 HIS A N 1
ATOM 2254 C CA . HIS A 1 279 ? -0.908 4.621 -4.807 1.00 96.19 279 HIS A CA 1
ATOM 2255 C C . HIS A 1 279 ? -1.348 3.494 -3.880 1.00 96.19 279 HIS A C 1
ATOM 2257 O O . HIS A 1 279 ? -2.289 2.757 -4.186 1.00 96.19 279 HIS A O 1
ATOM 2263 N N . THR A 1 280 ? -0.643 3.356 -2.766 1.00 97.25 280 THR A N 1
ATOM 2264 C CA . THR A 1 280 ? -0.872 2.311 -1.768 1.00 97.25 280 THR A CA 1
ATOM 2265 C C . THR A 1 280 ? -1.257 2.984 -0.460 1.00 97.25 280 THR A C 1
ATOM 2267 O O . THR A 1 280 ? -0.605 3.945 -0.054 1.00 97.25 280 THR A O 1
ATOM 2270 N N . MET A 1 281 ? -2.315 2.478 0.166 1.00 97.94 281 MET A N 1
ATOM 2271 C CA . MET A 1 281 ? -2.871 2.940 1.439 1.00 97.94 281 MET A CA 1
ATOM 2272 C C . MET A 1 281 ? -3.193 1.725 2.316 1.00 97.94 281 MET A C 1
ATOM 2274 O O . MET A 1 281 ? -3.308 0.607 1.804 1.00 97.94 281 MET A O 1
ATOM 2278 N N . ILE A 1 282 ? -3.379 1.935 3.618 1.00 98.44 282 ILE A N 1
ATOM 2279 C CA . ILE A 1 282 ? -3.792 0.886 4.558 1.00 98.44 282 ILE A CA 1
ATOM 2280 C C . ILE A 1 282 ? -5.184 1.196 5.105 1.00 98.44 282 ILE A C 1
ATOM 2282 O O . ILE A 1 282 ? -5.450 2.291 5.595 1.00 98.44 282 ILE A O 1
ATOM 2286 N N . PHE A 1 283 ? -6.060 0.203 5.042 1.00 98.44 283 PHE A N 1
ATOM 2287 C CA . PHE A 1 283 ? -7.401 0.212 5.603 1.00 98.44 283 PHE A CA 1
ATOM 2288 C C . PHE A 1 283 ? -7.487 -0.866 6.681 1.00 98.44 283 PHE A C 1
ATOM 2290 O O . PHE A 1 283 ? -7.267 -2.041 6.409 1.00 98.44 283 PHE A O 1
ATOM 2297 N N . ILE A 1 284 ? -7.797 -0.483 7.912 1.00 97.69 284 ILE A N 1
ATOM 2298 C CA . ILE A 1 284 ? -7.855 -1.401 9.048 1.00 97.69 284 ILE A CA 1
ATOM 2299 C C . ILE A 1 284 ? -9.281 -1.417 9.566 1.00 97.69 284 ILE A C 1
ATOM 2301 O O . ILE A 1 284 ? -9.768 -0.408 10.078 1.00 97.69 284 ILE A O 1
ATOM 2305 N N . LYS A 1 285 ? -9.933 -2.570 9.443 1.00 95.50 285 LYS A N 1
ATOM 2306 C CA . LYS A 1 285 ? -11.289 -2.798 9.935 1.00 95.50 285 LYS A CA 1
ATOM 2307 C C . LYS A 1 285 ? -11.196 -3.516 11.272 1.00 95.50 285 LYS A C 1
ATOM 2309 O O . LYS A 1 285 ? -10.840 -4.687 11.300 1.00 95.50 285 LYS A O 1
ATOM 2314 N N . GLU A 1 286 ? -11.515 -2.822 12.356 1.00 90.50 286 GLU A N 1
ATOM 2315 C CA . GLU A 1 286 ? -11.678 -3.411 13.686 1.00 90.50 286 GLU A CA 1
ATOM 2316 C C . GLU A 1 286 ? -13.151 -3.331 14.103 1.00 90.50 286 GLU A C 1
ATOM 2318 O O . GLU A 1 286 ? -13.898 -2.472 13.631 1.00 90.50 286 GLU A O 1
ATOM 2323 N N . GLU A 1 287 ? -13.579 -4.188 15.030 1.00 84.81 287 GLU A N 1
ATOM 2324 C CA . GLU A 1 287 ? -14.958 -4.172 15.555 1.00 84.81 287 GLU A CA 1
ATOM 2325 C C . GLU A 1 287 ? -15.339 -2.816 16.167 1.00 84.81 287 GLU A C 1
ATOM 2327 O O . GLU A 1 287 ? -16.490 -2.389 16.131 1.00 84.81 287 GLU A O 1
ATOM 2332 N N . GLN A 1 288 ? -14.347 -2.127 16.730 1.00 77.38 288 GLN A N 1
ATOM 2333 C CA . GLN A 1 288 ? -14.521 -0.908 17.516 1.00 77.38 288 GLN A CA 1
ATOM 2334 C C . GLN A 1 288 ? -14.292 0.378 16.703 1.00 77.38 288 GLN A C 1
ATOM 2336 O O . GLN A 1 288 ? -14.444 1.482 17.234 1.00 77.38 288 GLN A O 1
ATOM 2341 N N . GLY A 1 289 ? -13.899 0.264 15.433 1.00 85.62 289 GLY A N 1
ATOM 2342 C CA . GLY A 1 289 ? -13.638 1.408 14.566 1.00 85.62 289 GLY A CA 1
ATOM 2343 C C . GLY A 1 289 ? -12.777 1.064 13.356 1.00 85.62 289 GLY A C 1
ATOM 2344 O O . GLY A 1 289 ? -12.178 -0.003 13.271 1.00 85.62 289 GLY A O 1
ATOM 2345 N N . THR A 1 290 ? -12.706 1.995 12.408 1.00 94.38 290 THR A N 1
ATOM 2346 C CA . THR A 1 290 ? -11.874 1.845 11.209 1.00 94.38 290 THR A CA 1
ATOM 2347 C C . THR A 1 290 ? -10.702 2.811 11.268 1.00 94.38 290 THR A C 1
ATOM 2349 O O . THR A 1 290 ? -10.903 4.008 11.463 1.00 94.38 290 THR A O 1
ATOM 2352 N N . PHE A 1 291 ? -9.481 2.316 11.073 1.00 95.88 291 PHE A N 1
ATOM 2353 C CA . PHE A 1 291 ? -8.321 3.177 10.849 1.00 95.88 291 PHE A CA 1
ATOM 2354 C C . PHE A 1 291 ? -8.005 3.227 9.364 1.00 95.88 291 PHE A C 1
ATOM 2356 O O . PHE A 1 291 ? -8.063 2.214 8.668 1.00 95.88 291 PHE A O 1
ATOM 2363 N N . PHE A 1 292 ? -7.639 4.404 8.883 1.00 97.31 292 PHE A N 1
ATOM 2364 C CA . PHE A 1 292 ? -7.235 4.596 7.506 1.00 97.31 292 PHE A CA 1
ATOM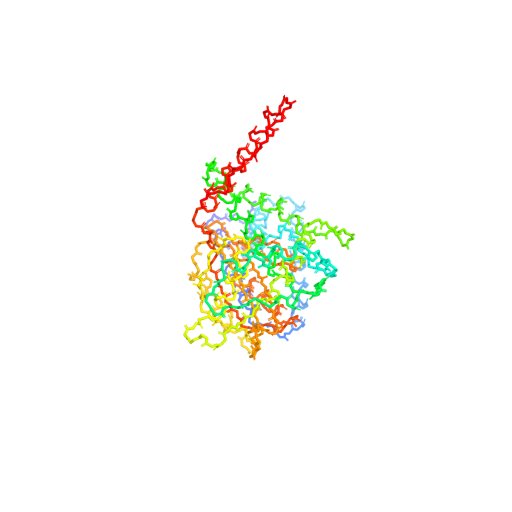 2365 C C . PHE A 1 292 ? -5.929 5.371 7.452 1.00 97.31 292 PHE A C 1
ATOM 2367 O O . PHE A 1 292 ? -5.798 6.426 8.071 1.00 97.31 292 PHE A O 1
ATOM 2374 N N . TYR A 1 293 ? -4.950 4.829 6.739 1.00 97.50 293 TYR A N 1
ATOM 2375 C CA . TYR A 1 293 ? -3.651 5.447 6.548 1.00 97.50 293 TYR A CA 1
ATOM 2376 C C . TYR A 1 293 ? -3.395 5.675 5.064 1.00 97.50 293 TYR A C 1
ATOM 2378 O O . TYR A 1 293 ? -3.279 4.727 4.285 1.00 97.50 293 TYR A O 1
ATOM 2386 N N . ASP A 1 294 ? -3.252 6.944 4.700 1.00 96.00 294 ASP A N 1
ATOM 2387 C CA . ASP A 1 294 ? -2.725 7.362 3.408 1.00 96.00 294 ASP A CA 1
ATOM 2388 C C . ASP A 1 294 ? -1.375 8.050 3.645 1.00 96.00 294 ASP A C 1
ATOM 2390 O O . ASP A 1 294 ? -1.334 9.051 4.360 1.00 96.00 294 ASP A O 1
ATOM 2394 N N . PRO A 1 295 ? -0.267 7.589 3.047 1.00 94.38 295 PRO A N 1
ATOM 2395 C CA . PRO A 1 295 ? 1.041 8.227 3.197 1.00 94.38 295 PRO A CA 1
ATOM 2396 C C . PRO A 1 295 ? 1.076 9.745 2.921 1.00 94.38 295 PRO A C 1
ATOM 2398 O O . PRO A 1 295 ? 1.908 10.449 3.496 1.00 94.38 295 PRO A O 1
ATOM 2401 N N . ASN A 1 296 ? 0.182 10.267 2.073 1.00 91.00 296 ASN A N 1
ATOM 2402 C CA . ASN A 1 296 ? 0.073 11.698 1.766 1.00 91.00 296 ASN A CA 1
ATOM 2403 C C . ASN A 1 296 ? -0.744 12.492 2.786 1.00 91.00 296 ASN A C 1
ATOM 2405 O O . ASN A 1 296 ? -0.559 13.702 2.898 1.00 91.00 296 ASN A O 1
ATOM 2409 N N . PHE A 1 297 ? -1.656 11.842 3.513 1.00 90.88 297 PHE A N 1
ATOM 2410 C CA . PHE A 1 297 ? -2.578 12.532 4.418 1.00 90.88 297 PHE A CA 1
ATOM 2411 C C . PHE A 1 297 ? -2.352 12.173 5.882 1.00 90.88 297 PHE A C 1
ATOM 2413 O O . PHE A 1 297 ? -2.637 12.996 6.747 1.00 90.88 297 PHE A O 1
ATOM 2420 N N . GLY A 1 298 ? -1.800 11.006 6.187 1.00 93.56 298 GLY A N 1
ATOM 2421 C CA . GLY A 1 298 ? -1.546 10.488 7.527 1.00 93.56 298 GLY A CA 1
ATOM 2422 C C . GLY A 1 298 ? -2.590 9.473 7.965 1.00 93.56 298 GLY A C 1
ATOM 2423 O O . GLY A 1 298 ? -3.149 8.761 7.138 1.00 93.56 298 GLY A O 1
ATOM 2424 N N . VAL A 1 299 ? -2.835 9.411 9.273 1.00 95.75 299 VAL A N 1
ATOM 2425 C CA . VAL A 1 299 ? -3.718 8.412 9.890 1.00 95.75 299 VAL A CA 1
ATOM 2426 C C . VAL A 1 299 ? -5.007 9.065 10.363 1.00 95.75 299 VAL A C 1
ATOM 2428 O O . VAL A 1 299 ? -4.978 10.054 11.100 1.00 95.75 299 VAL A O 1
ATOM 2431 N N . ASP A 1 300 ? -6.123 8.462 9.985 1.00 94.62 300 ASP A N 1
ATOM 2432 C CA . ASP A 1 300 ? -7.476 8.823 10.373 1.00 94.62 300 ASP A CA 1
ATOM 2433 C C . ASP A 1 300 ? -8.133 7.676 11.148 1.00 94.62 300 ASP A C 1
ATOM 2435 O O . ASP A 1 300 ? -8.001 6.508 10.788 1.00 94.62 300 ASP A O 1
ATOM 2439 N N . LEU A 1 301 ? -8.855 8.010 12.218 1.00 94.31 301 LEU A N 1
ATOM 2440 C CA . LEU A 1 301 ? -9.807 7.113 12.870 1.00 94.31 301 LEU A CA 1
ATOM 2441 C C . LEU A 1 301 ? -11.212 7.496 12.409 1.00 94.31 301 LEU A C 1
ATOM 2443 O O . LEU A 1 301 ? -11.722 8.557 12.774 1.00 94.31 301 LEU A O 1
ATOM 2447 N N . ILE A 1 302 ? -11.838 6.619 11.634 1.00 91.88 302 ILE A N 1
ATOM 2448 C CA . ILE A 1 302 ? -13.173 6.806 11.082 1.00 91.88 302 ILE A CA 1
ATOM 2449 C C . ILE A 1 302 ? -14.179 6.069 11.971 1.00 91.88 302 ILE A C 1
ATOM 2451 O O . ILE A 1 302 ? -14.132 4.847 12.124 1.00 91.88 302 ILE A O 1
ATOM 2455 N N . LYS A 1 303 ? -15.081 6.838 12.583 1.00 85.62 303 LYS A N 1
ATOM 2456 C CA . LYS A 1 303 ? -16.153 6.364 13.476 1.00 85.62 303 LYS A CA 1
ATOM 2457 C C . LYS A 1 303 ? -17.544 6.421 12.836 1.00 85.62 303 LYS A C 1
ATOM 2459 O O . LYS A 1 303 ? -18.490 5.918 13.431 1.00 85.62 303 LYS A O 1
ATOM 2464 N N . GLY A 1 304 ? -17.670 7.067 11.675 1.00 83.62 304 GLY A N 1
ATOM 2465 C CA . GLY A 1 304 ? -18.942 7.300 10.986 1.00 83.62 304 GLY A CA 1
ATOM 2466 C C . GLY A 1 304 ? -18.993 6.704 9.582 1.00 83.62 304 GLY A C 1
ATOM 2467 O O . GLY A 1 304 ? -18.680 5.534 9.395 1.00 83.62 304 GLY A O 1
ATOM 2468 N N . ASP A 1 305 ? -19.411 7.504 8.596 1.00 89.06 305 ASP A N 1
ATOM 2469 C CA . ASP A 1 305 ? -19.582 7.089 7.192 1.00 89.06 305 ASP A CA 1
ATOM 2470 C C . ASP A 1 305 ? -18.233 6.772 6.512 1.00 89.06 305 ASP A C 1
ATOM 2472 O O . ASP A 1 305 ? -17.703 7.564 5.736 1.00 89.06 305 ASP A O 1
ATOM 2476 N N . VAL A 1 306 ? -17.682 5.589 6.807 1.00 92.56 306 VAL A N 1
ATOM 2477 C CA . VAL A 1 306 ? -16.433 5.066 6.225 1.00 92.56 306 VAL A CA 1
ATOM 2478 C C . VAL A 1 306 ? -16.452 5.147 4.702 1.00 92.56 306 VAL A C 1
ATOM 2480 O O . VAL A 1 306 ? -15.449 5.500 4.091 1.00 92.56 306 VAL A O 1
ATOM 2483 N N . ILE A 1 307 ? -17.595 4.872 4.074 1.00 93.94 307 ILE A N 1
ATOM 2484 C CA . ILE A 1 307 ? -17.701 4.859 2.615 1.00 93.94 307 ILE A CA 1
ATOM 2485 C C . ILE A 1 307 ? -17.483 6.254 2.037 1.00 93.94 307 ILE A C 1
ATOM 2487 O O . ILE A 1 307 ? -16.772 6.382 1.043 1.00 93.94 307 ILE A O 1
ATOM 2491 N N . ALA A 1 308 ? -18.084 7.292 2.626 1.00 91.62 308 ALA A N 1
ATOM 2492 C CA . ALA A 1 308 ? -17.876 8.665 2.169 1.00 91.62 308 ALA A CA 1
ATOM 2493 C C . ALA A 1 308 ? -16.399 9.073 2.242 1.00 91.62 308 ALA A C 1
ATOM 2495 O O . ALA A 1 308 ? -15.867 9.587 1.262 1.00 91.62 308 ALA A O 1
ATOM 2496 N N . GLU A 1 309 ? -15.734 8.764 3.352 1.00 92.19 309 GLU A N 1
ATOM 2497 C CA . GLU A 1 309 ? -14.341 9.157 3.583 1.00 92.19 309 GLU A CA 1
ATOM 2498 C C . GLU A 1 309 ? -13.378 8.453 2.623 1.00 92.19 309 GLU A C 1
ATOM 2500 O O . GLU A 1 309 ? -12.562 9.096 1.960 1.00 92.19 309 GLU A O 1
ATOM 2505 N N . ILE A 1 310 ? -13.512 7.131 2.467 1.00 94.62 310 ILE A N 1
ATOM 2506 C CA . ILE A 1 310 ? -12.676 6.382 1.521 1.00 94.62 310 ILE A CA 1
ATOM 2507 C C . ILE A 1 310 ? -12.970 6.814 0.078 1.00 94.62 310 ILE A C 1
ATOM 2509 O O . ILE A 1 310 ? -12.049 6.937 -0.730 1.00 94.62 310 ILE A O 1
ATOM 2513 N N . PHE A 1 311 ? -14.231 7.100 -0.259 1.00 95.38 311 PHE A N 1
ATOM 2514 C CA . PHE A 1 311 ? -14.596 7.595 -1.585 1.00 95.38 311 PHE A CA 1
ATOM 2515 C C . PHE A 1 311 ? -13.948 8.951 -1.903 1.00 95.38 311 PHE A C 1
ATOM 2517 O O . PHE A 1 311 ? -13.442 9.138 -3.013 1.00 95.38 311 PHE A O 1
ATOM 2524 N N . ASP A 1 312 ? -13.928 9.879 -0.946 1.00 93.19 312 ASP A N 1
ATOM 2525 C CA . ASP A 1 312 ? -13.311 11.196 -1.120 1.00 93.19 312 ASP A CA 1
ATOM 2526 C C . ASP A 1 312 ? -11.788 11.099 -1.286 1.00 93.19 312 ASP A C 1
ATOM 2528 O O . ASP A 1 312 ? -11.218 11.776 -2.149 1.00 93.19 312 ASP A O 1
ATOM 2532 N N . VAL A 1 313 ? -11.135 10.182 -0.564 1.00 92.25 313 VAL A N 1
ATOM 2533 C CA . VAL A 1 313 ? -9.711 9.878 -0.767 1.00 92.25 313 VAL A CA 1
ATOM 2534 C C . VAL A 1 313 ? -9.462 9.304 -2.165 1.00 92.25 313 VAL A C 1
ATOM 2536 O O . VAL A 1 313 ? -8.573 9.775 -2.877 1.00 92.25 313 VAL A O 1
ATOM 2539 N N . LEU A 1 314 ? -10.261 8.330 -2.613 1.00 94.25 314 LEU A N 1
ATOM 2540 C CA . LEU A 1 314 ? -10.130 7.763 -3.963 1.00 94.25 314 LEU A CA 1
ATOM 2541 C C . LEU A 1 314 ? -10.336 8.827 -5.049 1.00 94.25 314 LEU A C 1
ATOM 2543 O O . LEU A 1 314 ? -9.570 8.884 -6.011 1.00 94.25 314 LEU A O 1
ATOM 2547 N N . LYS A 1 315 ? -11.306 9.726 -4.864 1.00 95.06 315 LYS A N 1
ATOM 2548 C CA . LYS A 1 315 ? -11.538 10.880 -5.741 1.00 95.06 315 LYS A CA 1
ATOM 2549 C C . LYS A 1 315 ? -10.332 11.813 -5.797 1.00 95.06 315 LYS A C 1
ATOM 2551 O O . LYS A 1 315 ? -9.954 12.276 -6.876 1.00 95.06 315 LYS A O 1
ATOM 2556 N N . GLN A 1 316 ? -9.716 12.107 -4.655 1.00 93.00 316 GLN A N 1
ATOM 2557 C CA . GLN A 1 316 ? -8.522 12.944 -4.601 1.00 93.00 316 GLN A CA 1
ATOM 2558 C C . GLN A 1 316 ? -7.331 12.270 -5.291 1.00 93.00 316 GLN A C 1
ATOM 2560 O O . GLN A 1 316 ? -6.664 12.903 -6.112 1.00 93.00 316 GLN A O 1
ATOM 2565 N N . ASN A 1 317 ? -7.116 10.979 -5.041 1.00 92.00 317 ASN A N 1
ATOM 2566 C CA . ASN A 1 317 ? -6.057 10.196 -5.674 1.00 92.00 317 ASN A CA 1
ATOM 2567 C C . ASN A 1 317 ? -6.247 10.093 -7.191 1.00 92.00 317 ASN A C 1
ATOM 2569 O O . ASN A 1 317 ? -5.288 10.263 -7.945 1.00 92.00 317 ASN A O 1
ATOM 2573 N N . TYR A 1 318 ? -7.485 9.925 -7.659 1.00 93.62 318 TYR A N 1
ATOM 2574 C CA . TYR A 1 318 ? -7.812 10.014 -9.079 1.00 93.62 318 TYR A CA 1
ATOM 2575 C C . TYR A 1 318 ? -7.457 11.390 -9.658 1.00 93.62 318 TYR A C 1
ATOM 2577 O O . TYR A 1 318 ? -6.824 11.486 -10.709 1.00 93.62 318 TYR A O 1
ATOM 2585 N N . ARG A 1 319 ? -7.809 12.483 -8.976 1.00 92.75 319 ARG A N 1
ATOM 2586 C CA . ARG A 1 319 ? -7.514 13.842 -9.457 1.00 92.75 319 ARG A CA 1
ATOM 2587 C C . ARG A 1 319 ? -6.015 14.115 -9.565 1.00 92.75 319 ARG A C 1
ATOM 2589 O O . ARG A 1 319 ? -5.597 14.661 -10.587 1.00 92.75 319 ARG A O 1
ATOM 2596 N N . LEU A 1 320 ? -5.246 13.723 -8.548 1.00 89.50 320 LEU A N 1
ATOM 2597 C CA . LEU A 1 320 ? -3.807 13.980 -8.439 1.00 89.50 320 LEU A CA 1
ATOM 2598 C C . LEU A 1 320 ? -2.970 13.045 -9.314 1.00 89.50 320 LEU A C 1
ATOM 2600 O O . LEU A 1 320 ? -2.086 13.495 -10.040 1.00 89.50 320 LEU A O 1
ATOM 2604 N N . PHE A 1 321 ? -3.254 11.745 -9.259 1.00 88.81 321 PHE A N 1
ATOM 2605 C CA . PHE A 1 321 ? -2.380 10.714 -9.820 1.00 88.81 321 PHE A CA 1
ATOM 2606 C C . PHE A 1 321 ? -2.981 9.996 -11.023 1.00 88.81 321 PHE A C 1
ATOM 2608 O O . PHE A 1 321 ? -2.260 9.251 -11.678 1.00 88.81 321 PHE A O 1
ATOM 2615 N N . LYS A 1 322 ? -4.270 10.219 -11.321 1.00 92.94 322 LYS A N 1
ATOM 2616 C CA . LYS A 1 322 ? -5.041 9.546 -12.384 1.00 92.94 322 LYS A CA 1
ATOM 2617 C C . LYS A 1 322 ? -5.175 8.030 -12.210 1.00 92.94 322 LYS A C 1
ATOM 2619 O O . LYS A 1 322 ? -5.611 7.366 -13.146 1.00 92.94 322 LYS A O 1
ATOM 2624 N N . VAL A 1 323 ? -4.873 7.496 -11.023 1.00 91.56 323 VAL A N 1
ATOM 2625 C CA . VAL A 1 323 ? -5.110 6.088 -10.660 1.00 91.56 323 VAL A CA 1
ATOM 2626 C C . VAL A 1 323 ? -6.608 5.790 -10.630 1.00 91.56 323 VAL A C 1
ATOM 2628 O O . VAL A 1 323 ? -7.391 6.623 -10.173 1.00 91.56 323 VAL A O 1
ATOM 2631 N N . ARG A 1 324 ? -7.015 4.626 -11.149 1.00 92.94 324 ARG A N 1
ATOM 2632 C CA . ARG A 1 324 ? -8.439 4.277 -11.315 1.00 92.94 324 ARG A CA 1
ATOM 2633 C C . ARG A 1 324 ? -8.783 2.868 -10.864 1.00 92.94 324 ARG A C 1
ATOM 2635 O O . ARG A 1 324 ? -9.869 2.679 -10.333 1.00 92.94 324 ARG A O 1
ATOM 2642 N N . GLN A 1 325 ? -7.914 1.896 -11.127 1.00 96.75 325 GLN A N 1
ATOM 2643 C CA . GLN A 1 325 ? -8.180 0.498 -10.798 1.00 96.75 325 GLN A CA 1
ATOM 2644 C C . GLN A 1 325 ? -7.779 0.241 -9.363 1.00 96.75 325 GLN A C 1
ATOM 2646 O O . GLN A 1 325 ? -6.609 0.391 -9.015 1.00 96.75 325 GLN A O 1
ATOM 2651 N N . THR A 1 326 ? -8.754 -0.121 -8.546 1.00 97.06 326 THR A N 1
ATOM 2652 C CA . THR A 1 326 ? -8.614 -0.225 -7.104 1.00 97.06 326 THR A CA 1
ATOM 2653 C C . THR A 1 326 ? -8.978 -1.629 -6.641 1.00 97.06 326 THR A C 1
ATOM 2655 O O . THR A 1 326 ? -9.963 -2.207 -7.099 1.00 97.06 326 THR A O 1
ATOM 2658 N N . ARG A 1 327 ? -8.183 -2.182 -5.722 1.00 97.81 327 ARG A N 1
ATOM 2659 C CA . ARG A 1 327 ? -8.444 -3.476 -5.077 1.00 97.81 327 ARG A CA 1
ATOM 2660 C C . ARG A 1 327 ? -7.965 -3.461 -3.623 1.00 97.81 327 ARG A C 1
ATOM 2662 O O . ARG A 1 327 ? -6.944 -2.837 -3.315 1.00 97.81 327 ARG A O 1
ATOM 2669 N N . PHE A 1 328 ? -8.690 -4.165 -2.757 1.00 98.31 328 PHE A N 1
ATOM 2670 C CA . PHE A 1 328 ? -8.283 -4.491 -1.394 1.00 98.31 328 PHE A CA 1
ATOM 2671 C C . PHE A 1 328 ? -7.599 -5.858 -1.345 1.00 98.31 328 PHE A C 1
ATOM 2673 O O . PHE A 1 328 ? -8.043 -6.831 -1.964 1.00 98.31 328 PHE A O 1
ATOM 2680 N N . TYR A 1 329 ? -6.530 -5.918 -0.566 1.00 98.44 329 TYR A N 1
ATOM 2681 C CA . TYR A 1 329 ? -5.751 -7.117 -0.316 1.00 98.44 329 TYR A CA 1
ATOM 2682 C C . TYR A 1 329 ? -5.604 -7.338 1.187 1.00 98.44 329 TYR A C 1
ATOM 2684 O O . TYR A 1 329 ? -5.250 -6.401 1.899 1.00 98.44 329 TYR A O 1
ATOM 2692 N N . THR A 1 330 ? -5.805 -8.558 1.674 1.00 98.00 330 THR A N 1
ATOM 2693 C CA . THR A 1 330 ? -5.680 -8.853 3.104 1.00 98.00 330 THR A CA 1
ATOM 2694 C C . THR A 1 330 ? -4.198 -9.004 3.404 1.00 98.00 330 THR A C 1
ATOM 2696 O O . THR A 1 330 ? -3.488 -9.682 2.660 1.00 98.00 330 THR A O 1
ATOM 2699 N N . LEU A 1 331 ? -3.729 -8.372 4.478 1.00 97.31 331 LEU A N 1
ATOM 2700 C CA . LEU A 1 331 ? -2.371 -8.523 4.986 1.00 97.31 331 LEU A CA 1
ATOM 2701 C C . LEU A 1 331 ? -2.386 -9.453 6.200 1.00 97.31 331 LEU A C 1
ATOM 2703 O O . LEU A 1 331 ? -2.927 -9.111 7.249 1.00 97.31 331 LEU A O 1
ATOM 2707 N N . GLU A 1 332 ? -1.753 -10.613 6.057 1.00 94.56 332 GLU A N 1
ATOM 2708 C CA . GLU A 1 332 ? -1.532 -11.577 7.136 1.00 94.56 332 GLU A CA 1
ATOM 2709 C C . GLU A 1 332 ? -0.031 -11.750 7.356 1.00 94.56 332 GLU A C 1
ATOM 2711 O O . GLU A 1 332 ? 0.752 -11.699 6.412 1.00 94.56 332 GLU A O 1
ATOM 2716 N N . GLU A 1 333 ? 0.416 -11.988 8.582 1.00 89.94 333 GLU A N 1
ATOM 2717 C CA . GLU A 1 333 ? 1.822 -12.328 8.816 1.00 89.94 333 GLU A CA 1
ATOM 2718 C C . GLU A 1 333 ? 2.080 -13.798 8.497 1.00 89.94 333 GLU A C 1
ATOM 2720 O O . GLU A 1 333 ? 1.284 -14.672 8.851 1.00 89.94 333 GLU A O 1
ATOM 2725 N N . LYS A 1 334 ? 3.212 -14.100 7.849 1.00 87.25 334 LYS A N 1
ATOM 2726 C CA . LYS A 1 334 ? 3.640 -15.488 7.649 1.00 87.25 334 LYS A CA 1
ATOM 2727 C C . LYS A 1 334 ? 3.871 -16.139 9.021 1.00 87.25 334 LYS A C 1
ATOM 2729 O O . LYS A 1 334 ? 4.728 -15.710 9.799 1.00 87.25 334 LYS A O 1
ATOM 2734 N N . VAL A 1 335 ? 3.090 -17.179 9.314 1.00 68.50 335 VAL A N 1
ATOM 2735 C CA . VAL A 1 335 ? 3.165 -17.957 10.560 1.00 68.50 335 VAL A CA 1
ATOM 2736 C C . VAL A 1 335 ? 4.590 -18.499 10.733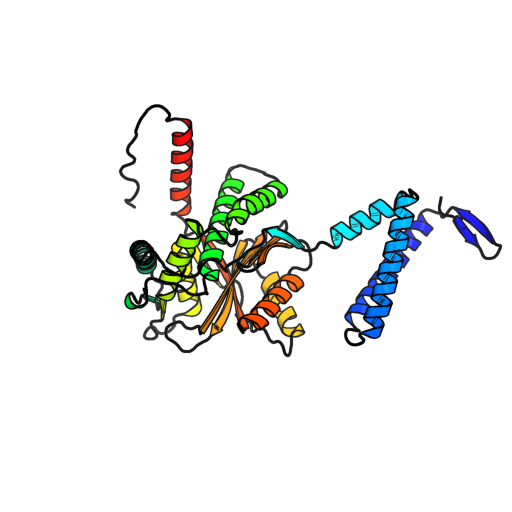 1.00 68.50 335 VAL A C 1
ATOM 2738 O O . VAL A 1 335 ? 5.111 -19.158 9.839 1.00 68.50 335 VAL A O 1
ATOM 2741 N N . GLY A 1 336 ? 5.228 -18.196 11.870 1.00 63.56 336 GLY A N 1
ATOM 2742 C CA . GLY A 1 336 ? 6.572 -18.674 12.232 1.00 63.56 336 GLY A CA 1
ATOM 2743 C C . GLY A 1 336 ? 7.610 -17.564 12.427 1.00 63.56 336 GLY A C 1
ATOM 2744 O O . GLY A 1 336 ? 8.332 -17.580 13.420 1.00 63.56 336 GLY A O 1
ATOM 2745 N N . ILE A 1 337 ? 7.637 -16.548 11.559 1.00 60.59 337 ILE A N 1
ATOM 2746 C CA . ILE A 1 337 ? 8.616 -15.445 11.661 1.00 60.59 337 ILE A CA 1
ATOM 2747 C C . ILE A 1 337 ? 8.221 -14.467 12.774 1.00 60.59 337 ILE A C 1
ATOM 2749 O O . ILE A 1 337 ? 9.059 -14.055 13.575 1.00 60.59 337 ILE A O 1
ATOM 2753 N N . SER A 1 338 ? 6.923 -14.179 12.901 1.00 58.25 338 SER A N 1
ATOM 2754 C CA . SER A 1 338 ? 6.390 -13.278 13.929 1.00 58.25 338 SER A CA 1
ATOM 2755 C C . SER A 1 338 ? 6.627 -13.777 15.360 1.00 58.25 338 SER A C 1
ATOM 2757 O O . SER A 1 338 ? 6.830 -12.972 16.270 1.00 58.25 338 SER A O 1
ATOM 2759 N N . ALA A 1 339 ? 6.656 -15.098 15.566 1.00 59.31 339 ALA A N 1
ATOM 2760 C CA . ALA A 1 339 ? 6.982 -15.705 16.854 1.00 59.31 339 ALA A CA 1
ATOM 2761 C C . ALA A 1 339 ? 8.466 -15.513 17.208 1.00 59.31 339 ALA A C 1
ATOM 2763 O O . ALA A 1 339 ? 8.782 -15.157 18.343 1.00 59.31 339 ALA A O 1
ATOM 2764 N N . ILE A 1 340 ? 9.368 -15.687 16.236 1.00 64.62 340 ILE A N 1
ATOM 2765 C CA . ILE A 1 340 ? 10.814 -15.512 16.429 1.00 64.62 340 ILE A CA 1
ATOM 2766 C C . ILE A 1 340 ? 11.140 -14.043 16.708 1.00 64.62 340 ILE A C 1
ATOM 2768 O O . ILE A 1 340 ? 11.773 -13.754 17.721 1.00 64.62 340 ILE A O 1
ATOM 2772 N N . GLU A 1 341 ? 10.652 -13.104 15.889 1.00 63.81 341 GLU A N 1
ATOM 2773 C CA . GLU A 1 341 ? 10.869 -11.666 16.119 1.00 63.81 341 GLU A CA 1
ATOM 2774 C C . GLU A 1 341 ? 10.340 -11.219 17.486 1.00 63.81 341 GLU A C 1
ATOM 2776 O O . GLU A 1 341 ? 10.993 -10.448 18.197 1.00 63.81 341 GLU A O 1
ATOM 2781 N N . TYR A 1 342 ? 9.175 -11.733 17.890 1.00 59.19 342 TYR A N 1
ATOM 2782 C CA . TYR A 1 342 ? 8.612 -11.469 19.207 1.00 59.19 342 TYR A CA 1
ATOM 2783 C C . TYR A 1 342 ? 9.524 -11.983 20.328 1.00 59.19 342 TYR A C 1
ATOM 2785 O O . TYR A 1 342 ? 9.880 -11.207 21.222 1.00 59.19 342 TYR A O 1
ATOM 2793 N N . ILE A 1 343 ? 9.954 -13.249 20.261 1.00 63.97 343 ILE A N 1
ATOM 2794 C CA . ILE A 1 343 ? 10.878 -13.855 21.230 1.00 63.97 343 ILE A CA 1
ATOM 2795 C C . ILE A 1 343 ? 12.171 -13.037 21.309 1.00 63.97 343 ILE A C 1
ATOM 2797 O O . ILE A 1 343 ? 12.565 -12.624 22.401 1.00 63.97 343 ILE A O 1
ATOM 2801 N N . THR A 1 344 ? 12.789 -12.713 20.171 1.00 66.38 344 THR A N 1
ATOM 2802 C CA . THR A 1 344 ? 14.010 -11.901 20.120 1.00 66.38 344 THR A CA 1
ATOM 2803 C C . THR A 1 344 ? 13.785 -10.523 20.742 1.00 66.38 344 THR A C 1
ATOM 2805 O O . THR A 1 344 ? 14.589 -10.084 21.562 1.00 66.38 344 THR A O 1
ATOM 2808 N N . SER A 1 345 ? 12.667 -9.851 20.442 1.00 59.25 345 SER A N 1
ATOM 2809 C CA . SER A 1 345 ? 12.359 -8.530 21.006 1.00 59.25 345 SER A CA 1
ATOM 2810 C C . SER A 1 345 ? 12.191 -8.553 22.532 1.00 59.25 345 SER A C 1
ATOM 2812 O O . SER A 1 345 ? 12.641 -7.629 23.217 1.00 59.25 345 SER A O 1
ATOM 2814 N N . ARG A 1 346 ? 11.591 -9.615 23.089 1.00 60.62 346 ARG A N 1
ATOM 2815 C CA . ARG A 1 346 ? 11.416 -9.795 24.539 1.00 60.62 346 ARG A CA 1
ATOM 2816 C C . ARG A 1 346 ? 12.739 -10.106 25.214 1.00 60.62 346 ARG A C 1
ATOM 2818 O O . ARG A 1 346 ? 13.049 -9.472 26.219 1.00 60.62 346 ARG A O 1
ATOM 2825 N N . ILE A 1 347 ? 13.536 -10.993 24.623 1.00 65.06 347 ILE A N 1
ATOM 2826 C CA . ILE A 1 347 ? 14.892 -11.299 25.076 1.00 65.06 347 ILE A CA 1
ATOM 2827 C C . ILE A 1 347 ? 15.729 -10.009 25.121 1.00 65.06 347 ILE A C 1
ATOM 2829 O O . ILE A 1 347 ? 16.291 -9.676 26.162 1.00 65.06 347 ILE A O 1
ATOM 2833 N N . CYS A 1 348 ? 15.724 -9.206 24.052 1.00 58.66 348 CYS A N 1
ATOM 2834 C CA . CYS A 1 348 ? 16.434 -7.926 24.023 1.00 58.66 348 CYS A CA 1
ATOM 2835 C C . CYS A 1 348 ? 15.915 -6.921 25.065 1.00 58.66 348 CYS A C 1
ATOM 2837 O O . CYS A 1 348 ? 16.727 -6.212 25.653 1.00 58.66 348 CYS A O 1
ATOM 2839 N N . ARG A 1 349 ? 14.598 -6.842 25.329 1.00 53.16 349 ARG A N 1
ATOM 2840 C CA . ARG A 1 349 ? 14.040 -5.962 26.380 1.00 53.16 349 ARG A CA 1
ATOM 2841 C C . ARG A 1 349 ? 14.445 -6.416 27.787 1.00 53.16 349 ARG A C 1
ATOM 2843 O O . ARG A 1 349 ? 14.808 -5.563 28.588 1.00 53.16 349 ARG A O 1
ATOM 2850 N N . VAL A 1 350 ? 14.427 -7.721 28.071 1.00 56.53 350 VAL A N 1
ATOM 2851 C CA . VAL A 1 350 ? 14.886 -8.283 29.357 1.00 56.53 350 VAL A CA 1
ATOM 2852 C C . VAL A 1 350 ? 16.372 -7.991 29.560 1.00 56.53 350 VAL A C 1
ATOM 2854 O O . VAL A 1 350 ? 16.762 -7.493 30.612 1.00 56.53 350 VAL A O 1
ATOM 2857 N N . PHE A 1 351 ? 17.194 -8.181 28.527 1.00 52.41 351 PHE A N 1
ATOM 2858 C CA . PHE A 1 351 ? 18.616 -7.852 28.597 1.00 52.41 351 PHE A CA 1
ATOM 2859 C C . PHE A 1 351 ? 18.888 -6.346 28.720 1.00 52.41 351 PHE A C 1
ATOM 2861 O O . PHE A 1 351 ? 19.825 -5.966 29.412 1.00 52.41 351 PHE A O 1
ATOM 2868 N N . ARG A 1 352 ? 18.045 -5.473 28.150 1.00 47.31 352 ARG A N 1
ATOM 2869 C CA . ARG A 1 352 ? 18.167 -4.010 28.314 1.00 47.31 352 ARG A CA 1
ATOM 2870 C C . ARG A 1 352 ? 17.900 -3.521 29.740 1.00 47.31 352 ARG A C 1
ATOM 2872 O O . ARG A 1 352 ? 18.348 -2.436 30.080 1.00 47.31 352 ARG A O 1
ATOM 2879 N N . TRP A 1 353 ? 17.156 -4.289 30.535 1.00 49.09 353 TRP A N 1
ATOM 2880 C CA . TRP A 1 353 ? 16.875 -3.987 31.944 1.00 49.09 353 TRP A CA 1
ATOM 2881 C C . TRP A 1 353 ? 17.780 -4.765 32.910 1.00 49.09 353 TRP A C 1
ATOM 2883 O O . TRP A 1 353 ? 17.906 -4.371 34.064 1.00 49.09 353 TRP A O 1
ATOM 2893 N N . GLY A 1 354 ? 18.409 -5.853 32.452 1.00 42.44 354 GLY A N 1
ATOM 2894 C CA . GLY A 1 354 ? 19.250 -6.725 33.277 1.00 42.44 354 GLY A CA 1
ATOM 2895 C C . GLY A 1 354 ? 20.762 -6.583 33.080 1.00 42.44 354 GLY A C 1
ATOM 2896 O O . GLY A 1 354 ? 21.511 -7.125 33.886 1.00 42.44 354 GLY A O 1
ATOM 2897 N N . LEU A 1 355 ? 21.238 -5.891 32.038 1.00 42.16 355 LEU A N 1
ATOM 2898 C CA . LEU A 1 355 ? 22.669 -5.784 31.732 1.00 42.16 355 LEU A CA 1
ATOM 2899 C C . LEU A 1 355 ? 23.149 -4.334 31.713 1.00 42.16 355 LEU A C 1
ATOM 2901 O O . LEU A 1 355 ? 23.411 -3.761 30.659 1.00 42.16 355 LEU A O 1
ATOM 2905 N N . ASP A 1 356 ? 23.350 -3.804 32.916 1.00 45.34 356 ASP A N 1
ATOM 2906 C CA . ASP A 1 356 ? 24.356 -2.768 33.176 1.00 45.34 356 ASP A CA 1
ATOM 2907 C C . ASP A 1 356 ? 25.722 -3.395 33.555 1.00 45.34 356 ASP A C 1
ATOM 2909 O O . ASP A 1 356 ? 26.652 -2.697 33.941 1.00 45.34 356 ASP A O 1
ATOM 2913 N N . THR A 1 357 ? 25.889 -4.730 33.472 1.00 41.06 357 THR A N 1
ATOM 2914 C CA . THR A 1 357 ? 27.104 -5.389 34.005 1.00 41.06 357 THR A CA 1
ATOM 2915 C C . THR A 1 357 ? 27.680 -6.586 33.240 1.00 41.06 357 THR A C 1
ATOM 2917 O O . THR A 1 357 ? 28.652 -7.161 33.724 1.00 41.06 357 THR A O 1
ATOM 2920 N N . THR A 1 358 ? 27.218 -6.999 32.051 1.00 41.75 358 THR A N 1
ATOM 2921 C CA . THR A 1 358 ? 27.972 -8.045 31.309 1.00 41.75 358 THR A CA 1
ATOM 2922 C C . THR A 1 358 ? 27.684 -8.094 29.807 1.00 41.75 358 THR A C 1
ATOM 2924 O O . THR A 1 358 ? 26.549 -8.242 29.370 1.00 41.75 358 THR A O 1
ATOM 2927 N N . LYS A 1 359 ? 28.743 -8.005 28.990 1.00 40.12 359 LYS A N 1
ATOM 2928 C CA . LYS A 1 359 ? 28.696 -8.243 27.540 1.00 40.12 359 LYS A CA 1
ATOM 2929 C C . LYS A 1 359 ? 28.352 -9.710 27.274 1.00 40.12 359 LYS A C 1
ATOM 2931 O O . LYS A 1 359 ? 29.192 -10.576 27.493 1.00 40.12 359 LYS A O 1
ATOM 2936 N N . VAL A 1 360 ? 27.162 -9.978 26.748 1.00 41.09 360 VAL A N 1
ATOM 2937 C CA . VAL A 1 360 ? 26.817 -11.284 26.174 1.00 41.09 360 VAL A CA 1
ATOM 2938 C C . VAL A 1 360 ? 26.770 -11.136 24.654 1.00 41.09 360 VAL A C 1
ATOM 2940 O O . VAL A 1 360 ? 25.935 -10.409 24.118 1.00 41.09 360 VAL A O 1
ATOM 2943 N N . GLU A 1 361 ? 27.693 -11.799 23.952 1.00 37.81 361 GLU A N 1
ATOM 2944 C CA . GLU A 1 361 ? 27.643 -11.938 22.494 1.00 37.81 361 GLU A CA 1
ATOM 2945 C C . GLU A 1 361 ? 26.524 -12.920 22.117 1.00 37.81 361 GLU A C 1
ATOM 2947 O O . GLU A 1 361 ? 26.660 -14.131 22.283 1.00 37.81 361 GLU A O 1
ATOM 2952 N N . LEU A 1 362 ? 25.419 -12.409 21.570 1.00 41.25 362 LEU A N 1
ATOM 2953 C CA . LEU A 1 362 ? 24.406 -13.225 20.896 1.00 41.25 362 LEU A CA 1
ATOM 2954 C C . LEU A 1 362 ? 24.949 -13.680 19.534 1.00 41.25 362 LEU A C 1
ATOM 2956 O O . LEU A 1 362 ? 24.674 -13.076 18.498 1.00 41.25 362 LEU A O 1
ATOM 2960 N N . LYS A 1 363 ? 25.739 -14.755 19.534 1.00 40.94 363 LYS A N 1
ATOM 2961 C CA . LYS A 1 363 ? 26.016 -15.531 18.324 1.00 40.94 363 LYS A CA 1
ATOM 2962 C C . LYS A 1 363 ? 25.003 -16.670 18.238 1.00 40.94 363 LYS A C 1
ATOM 2964 O O . LYS A 1 363 ? 24.971 -17.536 19.105 1.00 40.94 363 LYS A O 1
ATOM 2969 N N . THR A 1 364 ? 24.266 -16.694 17.127 1.00 44.53 364 THR A N 1
ATOM 2970 C CA . THR A 1 364 ? 23.470 -17.827 16.612 1.00 44.53 364 THR A CA 1
ATOM 2971 C C . THR A 1 364 ? 22.011 -17.913 17.082 1.00 44.53 364 THR A C 1
ATOM 2973 O O . THR A 1 364 ? 21.679 -18.654 17.997 1.00 44.53 364 THR A O 1
ATOM 2976 N N . VAL A 1 365 ? 21.116 -17.228 16.358 1.00 36.19 365 VAL A N 1
ATOM 2977 C CA . VAL A 1 365 ? 19.711 -17.649 16.157 1.00 36.19 365 VAL A CA 1
ATOM 2978 C C . VAL A 1 365 ? 19.342 -17.379 14.691 1.00 36.19 365 VAL A C 1
ATOM 2980 O O . VAL A 1 365 ? 18.522 -16.527 14.388 1.00 36.19 365 VAL A O 1
ATOM 2983 N N . TYR A 1 366 ? 20.033 -18.038 13.760 1.00 32.53 366 TYR A N 1
ATOM 2984 C CA . TYR A 1 366 ? 19.643 -18.108 12.343 1.00 32.53 366 TYR A CA 1
ATOM 2985 C C . TYR A 1 366 ? 20.092 -19.458 11.784 1.00 32.53 366 TYR A C 1
ATOM 2987 O O . TYR A 1 366 ? 21.052 -19.556 11.027 1.00 32.53 366 TYR A O 1
ATOM 2995 N N . ALA A 1 367 ? 19.427 -20.514 12.233 1.00 34.34 367 ALA A N 1
ATOM 2996 C CA . ALA A 1 367 ? 19.457 -21.816 11.590 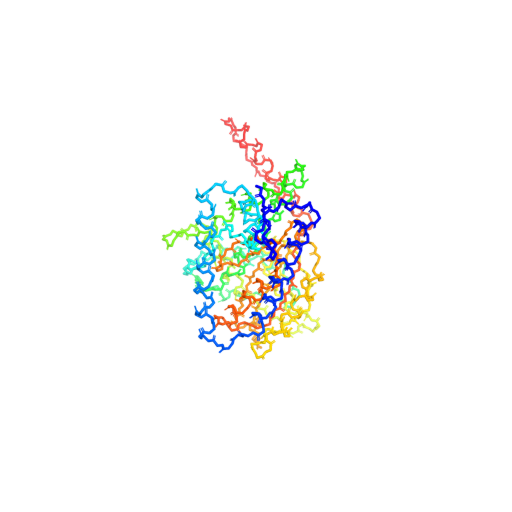1.00 34.34 367 ALA A CA 1
ATOM 2997 C C . ALA A 1 367 ? 18.138 -22.506 11.927 1.00 34.34 367 ALA A C 1
ATOM 2999 O O . ALA A 1 367 ? 18.075 -23.202 12.933 1.00 34.34 367 ALA A O 1
ATOM 3000 N N . LEU A 1 368 ? 17.094 -22.194 11.155 1.00 33.44 368 LEU A N 1
ATOM 3001 C CA . LEU A 1 368 ? 15.934 -23.028 10.819 1.00 33.44 368 LEU A CA 1
ATOM 3002 C C . LEU A 1 368 ? 15.157 -22.330 9.696 1.00 33.44 368 LEU A C 1
ATOM 3004 O O . LEU A 1 368 ? 14.857 -21.124 9.859 1.00 33.44 368 LEU A O 1
#

Foldseek 3Di:
DDWDQDPVRDTDDDDPVRVVVVVVVVVVVVVVVVVVVVVDPPDPVVVVVVVVVVVVVVVVLVVCVVVPPPVSVVVVVVVVVVPCLKDFLDFFALVLLWWFADLVLLVVLLVLLVVVAFPFKDFANVLQPRTDDDDLQLLVALVLQLVLVLVVVVDVVVDDDDPVVSSVVSSVVLVVRVDDPPDDDPSSNNSNSLRSSLSRMFGRPVDPPDPVVLSSSCSSNSSSQKDKDFQFDKDWCDPVCLVVVLVRLVVSVVSGDAAKKKKKFFDADPDRNRGPDIHIWIWGHDPQFIWTQGNNTTIMTRNDDPSVVVSVVVVVCCVPPVTTIITIMGIDHDPPVSVVVVVVVVVVVVCVVVDPPDDDDPDDDPDD

Secondary structure (DSSP, 8-state):
-PEEE-TTS-EEEPPHHHHHHHHHHHHHHHHHHHHHHHH--S-HHHHHHHHHHHHHHHHHHHHHHHTT-HHHHHHHHHHHHHH--EEEEEE---TTS-EE--HHHHHHHHHHHHHTPPTTEEE-GGG--SEE-S-THHHHHHHHHHHHHHHHHHHHHT----HHHHHHHHHHHHGGGS--TT---HHHHHHHHHHHHHTTEEE-TTSTT--HHHHHHHHHHGGGTEEEEE-S--EE--TT-HHHHHHHHHHHHHHPPSEEEEEEEEEE-SSTTSEEEEEEEEEEEETTEEEEEETTTEEEEE-S-HHHHHHHHHHHHHHHH---EEEEEEEEEPTTHHHHHHHHHHHHHHHHHH-SS-----------